Protein AF-A0A6N1AS92-F1 (afdb_monomer_lite)

Organism: NCBI:txid286727

Sequence (199 aa):
MKLRRKTKPDLKWKPDEVRVLQEMDPASACSMEIAAVLPGPNRTSITDHSQELGLAAAEAGEPDIRITSRSPPTGWSIGEFLVLLESYPSPNLMMEDIARHLPGKSLSQIRRAAHGANLRRPRSAQATAVSGRDAKNVWTDDEDALVLSMWRSASLKEIQCLLPHRTEGAIANRGRKLLRQGAPQDATASYGNLAFAAQ

Secondary structure (DSSP, 8-state):
------PPTT----HHHHHHHHHT-TTTS-HHHHHHHSSS--HHHHHHHHHHTT-S----S---------SPPTT--HHHHHHHHHHTT-SSS-HHHHHHTSTT--HHHHHHHHHHTTPPPPHHHHHGGGHHHHTTTPPPHHHHHHHHHHTTTS-HHHHHHH-TTS-HHHHHHHHHHHHHHSS-GGG------------

Radius of gyration: 30.46 Å; chains: 1; bounding box: 95×28×79 Å

Foldseek 3Di:
DPPDPPDDPDPPDDPVLVVLLVVQQPVPDDLVVSPVVDPDDDSVRSVVVCVVVVSPPPPPPDPPQPQVDPDFPPPDDPQLLVLLSVQQQDLPAALVNSCVVRPPDDSVNSVVRCVVRVNDHDVNNVCVVCPVPVVLLDDDPVLLVLLQVCVVPDDLVVSCVVVVSDDSVSSVVSSVVSVVVPPPPVPPPPPPPPPPDDD

pLDDT: mean 80.14, std 17.85, range [38.56, 98.25]

Structure (mmCIF, N/CA/C/O backbone):
data_AF-A0A6N1AS92-F1
#
_entry.id   AF-A0A6N1AS92-F1
#
loop_
_atom_site.group_PDB
_atom_site.id
_atom_site.type_symbol
_atom_site.label_atom_id
_atom_site.label_alt_id
_atom_site.label_comp_id
_atom_site.label_asym_id
_atom_site.label_entity_id
_atom_site.label_seq_id
_atom_site.pdbx_PDB_ins_code
_atom_site.Cartn_x
_atom_site.Cartn_y
_atom_site.Cartn_z
_atom_site.occupancy
_atom_site.B_iso_or_equiv
_atom_site.auth_seq_id
_atom_site.auth_comp_id
_atom_site.auth_asym_id
_atom_site.auth_atom_id
_atom_site.pdbx_PDB_model_num
ATOM 1 N N . MET A 1 1 ? 16.626 0.345 20.275 1.00 40.50 1 MET A N 1
ATOM 2 C CA . MET A 1 1 ? 16.648 0.823 21.676 1.00 40.50 1 MET A CA 1
ATOM 3 C C . MET A 1 1 ? 15.224 1.142 22.119 1.00 40.50 1 MET A C 1
ATOM 5 O O . MET A 1 1 ? 14.640 2.075 21.588 1.00 40.50 1 MET A O 1
ATOM 9 N N . LYS A 1 2 ? 14.632 0.352 23.027 1.00 46.22 2 LYS A N 1
ATOM 10 C CA . LYS A 1 2 ? 13.340 0.689 23.652 1.00 46.22 2 LYS A CA 1
ATOM 11 C C . LYS A 1 2 ? 13.610 1.756 24.717 1.00 46.22 2 LYS A C 1
ATOM 13 O O . LYS A 1 2 ? 14.321 1.479 25.679 1.00 46.22 2 LYS A O 1
ATOM 18 N N . LEU A 1 3 ? 13.095 2.969 24.528 1.00 38.56 3 LEU A N 1
ATOM 19 C CA . LEU A 1 3 ? 13.149 4.021 25.543 1.00 38.56 3 LEU A CA 1
ATOM 20 C C . LEU A 1 3 ? 12.308 3.565 26.743 1.00 38.56 3 LEU A C 1
ATOM 22 O O . LEU A 1 3 ? 11.078 3.596 26.688 1.00 38.56 3 LEU A O 1
ATOM 26 N N . ARG A 1 4 ? 12.966 3.097 27.811 1.00 43.53 4 ARG A N 1
ATOM 27 C CA . ARG A 1 4 ? 12.314 2.866 29.104 1.00 43.53 4 ARG A CA 1
ATOM 28 C C . ARG A 1 4 ? 11.761 4.207 29.581 1.00 43.53 4 ARG A C 1
ATOM 30 O O . ARG A 1 4 ? 12.522 5.148 29.808 1.00 43.53 4 ARG A O 1
ATOM 37 N N . ARG A 1 5 ? 10.435 4.312 29.680 1.00 52.66 5 ARG A N 1
ATOM 38 C CA . ARG A 1 5 ? 9.777 5.470 30.292 1.00 52.66 5 ARG A CA 1
ATOM 39 C C . ARG A 1 5 ? 10.276 5.560 31.734 1.00 52.66 5 ARG A C 1
ATOM 41 O O . ARG A 1 5 ? 10.247 4.562 32.445 1.00 52.66 5 ARG A O 1
ATOM 48 N N . LYS A 1 6 ? 10.776 6.729 32.140 1.00 45.47 6 LYS A N 1
ATOM 49 C CA . LYS A 1 6 ? 11.122 7.003 33.538 1.00 45.47 6 LYS A CA 1
ATOM 50 C C . LYS A 1 6 ? 9.812 7.025 34.329 1.00 45.47 6 LYS A C 1
ATOM 52 O O . LYS A 1 6 ? 9.095 8.023 34.291 1.00 45.47 6 LYS A O 1
ATOM 57 N N . THR A 1 7 ? 9.453 5.907 34.951 1.00 52.19 7 THR A N 1
ATOM 58 C CA . THR A 1 7 ? 8.376 5.852 35.941 1.00 52.19 7 THR A CA 1
ATOM 59 C C . THR A 1 7 ? 8.762 6.761 37.108 1.00 52.19 7 THR A C 1
ATOM 61 O O . THR A 1 7 ? 9.939 6.863 37.463 1.00 52.19 7 THR A O 1
ATOM 64 N N . LYS A 1 8 ? 7.794 7.517 37.645 1.00 56.94 8 LYS A N 1
ATOM 65 C CA . LYS A 1 8 ? 8.031 8.330 38.845 1.00 56.94 8 LYS A CA 1
ATOM 66 C C . LYS A 1 8 ? 8.468 7.375 39.966 1.00 56.94 8 LYS A C 1
ATOM 68 O O . LYS A 1 8 ? 7.746 6.406 40.193 1.00 56.94 8 LYS A O 1
ATOM 73 N N . PRO A 1 9 ? 9.614 7.612 40.621 1.00 54.16 9 PRO A N 1
ATOM 74 C CA . PRO A 1 9 ? 10.053 6.762 41.712 1.00 54.16 9 PRO A CA 1
ATOM 75 C C . PRO A 1 9 ? 9.075 6.907 42.886 1.00 54.16 9 PRO A C 1
ATOM 77 O O . PRO A 1 9 ? 8.741 8.017 43.297 1.00 54.16 9 PRO A O 1
ATOM 80 N N . ASP A 1 10 ? 8.619 5.753 43.362 1.00 58.53 10 ASP A N 1
ATOM 81 C CA . ASP A 1 10 ? 8.067 5.497 44.691 1.00 58.53 10 ASP A CA 1
ATOM 82 C C . ASP A 1 10 ? 6.663 6.021 45.022 1.00 58.53 10 ASP A C 1
ATOM 84 O O . ASP A 1 10 ? 6.421 6.532 46.116 1.00 58.53 10 ASP A O 1
ATOM 88 N N . LEU A 1 11 ? 5.675 5.766 44.155 1.00 70.81 11 LEU A N 1
ATOM 89 C CA . LEU A 1 11 ? 4.327 5.543 44.692 1.00 70.81 11 LEU A CA 1
ATOM 90 C C . LEU A 1 11 ? 4.291 4.120 45.270 1.00 70.81 11 LEU A C 1
ATOM 92 O O . LEU A 1 11 ? 4.061 3.144 44.559 1.00 70.81 11 LEU A O 1
ATOM 96 N N . LYS A 1 12 ? 4.631 3.995 46.556 1.00 84.31 12 LYS A N 1
ATOM 97 C CA . LYS A 1 12 ? 4.629 2.714 47.266 1.00 84.31 12 LYS A CA 1
ATOM 98 C C . LYS A 1 12 ? 3.178 2.282 47.493 1.00 84.31 12 LYS A C 1
ATOM 100 O O . LYS A 1 12 ? 2.507 2.851 48.351 1.00 84.31 12 LYS A O 1
ATOM 105 N N . TRP A 1 13 ? 2.720 1.304 46.716 1.00 86.56 13 TRP A N 1
ATOM 106 C CA . TRP A 1 13 ? 1.395 0.698 46.848 1.00 86.56 13 TRP A CA 1
ATOM 107 C C . TRP A 1 13 ? 1.156 0.216 48.277 1.00 86.56 13 TRP A C 1
ATOM 109 O O . TRP A 1 13 ? 1.983 -0.500 48.855 1.00 86.56 13 TRP A O 1
ATOM 119 N N . LYS A 1 14 ? 0.037 0.635 48.868 1.00 91.50 14 LYS A N 1
ATOM 120 C CA . LYS A 1 14 ? -0.365 0.185 50.201 1.00 91.50 14 LYS A CA 1
ATOM 121 C C . LYS A 1 14 ? -0.967 -1.222 50.113 1.00 91.50 14 LYS A C 1
ATOM 123 O O . LYS A 1 14 ? -1.610 -1.539 49.113 1.00 91.50 14 LYS A O 1
ATOM 128 N N . PRO A 1 15 ? -0.838 -2.050 51.167 1.00 90.62 15 PRO A N 1
ATOM 129 C CA . PRO A 1 15 ? -1.439 -3.385 51.195 1.00 90.62 15 PRO A CA 1
ATOM 130 C C . PRO A 1 15 ? -2.942 -3.394 50.873 1.00 90.62 15 PRO A C 1
ATOM 132 O O . PRO A 1 15 ? -3.406 -4.280 50.162 1.00 90.62 15 PRO A O 1
ATOM 135 N N . ASP A 1 16 ? -3.684 -2.379 51.325 1.00 90.75 16 ASP A N 1
ATOM 136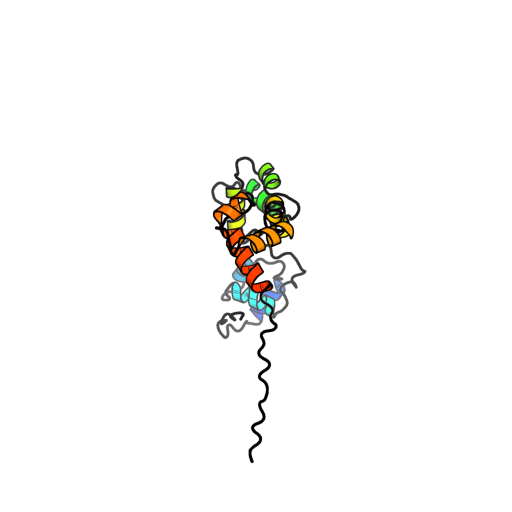 C CA . ASP A 1 16 ? -5.123 -2.259 51.057 1.00 90.75 16 ASP A CA 1
ATOM 137 C C . ASP A 1 16 ? -5.423 -2.009 49.571 1.00 90.75 16 ASP A C 1
ATOM 139 O O . ASP A 1 16 ? -6.371 -2.565 49.025 1.00 90.75 16 ASP A O 1
ATOM 143 N N . GLU A 1 17 ? -4.584 -1.229 48.887 1.00 90.62 17 GLU A N 1
ATOM 144 C CA . GLU A 1 17 ? -4.745 -0.927 47.460 1.00 90.62 17 GLU A CA 1
ATOM 145 C C . GLU A 1 17 ? -4.461 -2.167 46.598 1.00 90.62 17 GLU A C 1
ATOM 147 O O . GLU A 1 17 ? -5.172 -2.428 45.628 1.00 90.62 17 GLU A O 1
ATOM 152 N N . VAL A 1 18 ? -3.461 -2.968 46.991 1.00 90.19 18 VAL A N 1
ATOM 153 C CA . VAL A 1 18 ? -3.154 -4.264 46.360 1.00 90.19 18 VAL A CA 1
ATOM 154 C C . VAL A 1 18 ? -4.307 -5.248 46.551 1.00 90.19 18 VAL A C 1
ATOM 156 O O . VAL A 1 18 ? -4.662 -5.962 45.615 1.00 90.19 18 VAL A O 1
ATOM 159 N N . ARG A 1 19 ? -4.931 -5.260 47.736 1.00 90.69 19 ARG A N 1
ATOM 160 C CA . ARG A 1 19 ? -6.077 -6.128 48.027 1.00 90.69 19 ARG A CA 1
ATOM 161 C C . ARG A 1 19 ? -7.281 -5.793 47.148 1.00 90.69 19 ARG A C 1
ATOM 163 O O . ARG A 1 19 ? -7.857 -6.702 46.563 1.00 90.69 19 ARG A O 1
ATOM 170 N N . VAL A 1 20 ? -7.604 -4.507 46.994 1.00 88.25 20 VAL A N 1
ATOM 171 C CA . VAL A 1 20 ? -8.669 -4.042 46.084 1.00 88.25 20 VAL A CA 1
ATOM 172 C C . VAL A 1 20 ? -8.370 -4.448 44.637 1.00 88.25 20 VAL A C 1
ATOM 174 O O . VAL A 1 20 ? -9.253 -4.935 43.940 1.00 88.25 20 VAL A O 1
ATOM 177 N N . LEU A 1 21 ? -7.119 -4.307 44.188 1.00 87.94 21 LEU A N 1
ATOM 178 C CA . LEU A 1 21 ? -6.683 -4.734 42.852 1.00 87.94 21 LEU A CA 1
ATOM 179 C C . LEU A 1 21 ? -6.843 -6.241 42.610 1.00 87.94 21 LEU A C 1
ATOM 181 O O . LEU A 1 21 ? -7.196 -6.640 41.504 1.00 87.94 21 LEU A O 1
ATOM 185 N N . GLN A 1 22 ? -6.572 -7.066 43.622 1.00 88.19 22 GLN A N 1
ATOM 186 C CA . GLN A 1 22 ? -6.739 -8.520 43.555 1.00 88.19 22 GLN A CA 1
ATOM 187 C C . GLN A 1 22 ? -8.212 -8.939 43.602 1.00 88.19 22 GLN A C 1
ATOM 189 O O . GLN A 1 22 ? -8.601 -9.872 42.909 1.00 88.19 22 GLN A O 1
ATOM 194 N N . GLU A 1 23 ? -9.028 -8.256 44.408 1.00 89.12 23 GLU A N 1
ATOM 195 C CA . GLU A 1 23 ? -10.452 -8.562 44.573 1.00 89.12 23 GLU A CA 1
ATOM 196 C C . GLU A 1 23 ? -11.282 -8.150 43.354 1.00 89.12 23 GLU A C 1
ATOM 198 O O . GLU A 1 23 ? -12.217 -8.852 42.979 1.00 89.12 23 GLU A O 1
ATOM 203 N N . MET A 1 24 ? -10.924 -7.040 42.703 1.00 82.56 24 MET A N 1
ATOM 204 C CA . MET A 1 24 ? -11.667 -6.527 41.550 1.00 82.56 24 MET A CA 1
ATOM 205 C C . MET A 1 24 ? -11.380 -7.258 40.231 1.00 82.56 24 MET A C 1
ATOM 207 O O . MET A 1 24 ? -12.020 -6.913 39.248 1.00 82.56 24 MET A O 1
ATOM 211 N N . ASP A 1 25 ? -10.461 -8.231 40.199 1.00 69.38 25 ASP A N 1
ATOM 212 C CA . ASP A 1 25 ? -9.978 -8.943 39.003 1.00 69.38 25 ASP A CA 1
ATOM 213 C C . ASP A 1 25 ? -9.803 -8.031 37.761 1.00 69.38 25 ASP A C 1
ATOM 215 O O . ASP A 1 25 ? -10.753 -7.775 37.009 1.00 69.38 25 ASP A O 1
ATOM 219 N N . PRO A 1 26 ? -8.582 -7.544 37.473 1.00 63.91 26 PRO A N 1
ATOM 220 C CA . PRO A 1 26 ? -8.356 -6.603 36.378 1.00 63.91 26 PRO A CA 1
ATOM 221 C C . PRO A 1 26 ? -8.664 -7.187 34.991 1.00 63.91 26 PRO A C 1
ATOM 223 O O . PRO A 1 26 ? -8.746 -6.420 34.031 1.00 63.91 26 PRO A O 1
ATOM 226 N N . ALA A 1 27 ? -8.853 -8.507 34.862 1.00 62.59 27 ALA A N 1
ATOM 227 C CA . ALA A 1 27 ? -9.334 -9.120 33.628 1.00 62.59 27 ALA A CA 1
ATOM 228 C C . ALA A 1 27 ? -10.816 -8.804 33.346 1.00 62.59 27 ALA A C 1
ATOM 230 O O . ALA A 1 27 ? -11.214 -8.739 32.182 1.00 62.59 27 ALA A O 1
ATOM 231 N N . SER A 1 28 ? -11.624 -8.576 34.388 1.00 61.59 28 SER A N 1
ATOM 232 C CA . SER A 1 28 ? -13.063 -8.309 34.275 1.00 61.59 28 SER A CA 1
ATOM 233 C C . SER A 1 28 ? -13.438 -6.853 34.564 1.00 61.59 28 SER A C 1
ATOM 235 O O . SER A 1 28 ? -14.404 -6.356 33.982 1.00 61.59 28 SER A O 1
ATOM 237 N N . ALA A 1 29 ? -12.724 -6.162 35.456 1.00 68.38 29 ALA A N 1
ATOM 238 C CA . ALA A 1 29 ? -13.073 -4.797 35.842 1.00 68.38 29 ALA A CA 1
ATOM 239 C C . ALA A 1 29 ? -12.499 -3.746 34.885 1.00 68.38 29 ALA A C 1
ATOM 241 O O . ALA A 1 29 ? -11.335 -3.777 34.476 1.00 68.38 29 ALA A O 1
ATOM 242 N N . CYS A 1 30 ? -13.309 -2.735 34.561 1.00 72.00 30 CYS A N 1
ATOM 243 C CA . CYS A 1 30 ? -12.821 -1.609 33.779 1.00 72.00 30 CYS A CA 1
ATOM 244 C C . CYS A 1 30 ? -11.828 -0.797 34.624 1.00 72.00 30 CYS A C 1
ATOM 246 O O . CYS A 1 30 ? -12.120 -0.436 35.761 1.00 72.00 30 CYS A O 1
ATOM 248 N N . SER A 1 31 ? -10.695 -0.379 34.049 1.00 72.31 31 SER A N 1
ATOM 249 C CA . SER A 1 31 ? -9.725 0.507 34.727 1.00 72.31 31 SER A CA 1
ATOM 250 C C . SER A 1 31 ? -10.325 1.827 35.249 1.00 72.31 31 SER A C 1
ATOM 252 O O . SER A 1 31 ? -9.676 2.538 36.011 1.00 72.31 31 SER A O 1
ATOM 254 N N . MET A 1 32 ? -11.538 2.191 34.809 1.00 75.75 32 MET A N 1
ATOM 255 C CA . MET A 1 32 ? -12.344 3.284 35.372 1.00 75.75 32 MET A CA 1
ATOM 256 C C . MET A 1 32 ? -12.837 2.972 36.791 1.00 75.75 32 MET A C 1
ATOM 258 O O . MET A 1 32 ? -12.771 3.834 37.658 1.00 75.75 32 MET A O 1
ATOM 262 N N . GLU A 1 33 ? -13.345 1.760 37.011 1.00 81.75 33 GLU A N 1
ATOM 263 C CA . GLU A 1 33 ? -13.993 1.340 38.257 1.00 81.75 33 GLU A CA 1
ATOM 264 C C . GLU A 1 33 ? -12.949 1.181 39.358 1.00 81.75 33 GLU A C 1
ATOM 266 O O . GLU A 1 33 ? -13.107 1.731 40.442 1.00 81.75 33 GLU A O 1
ATOM 271 N N . ILE A 1 34 ? -11.811 0.561 39.033 1.00 83.25 34 ILE A N 1
ATOM 272 C CA . ILE A 1 34 ? -10.676 0.443 39.957 1.00 83.25 34 ILE A CA 1
ATOM 273 C C . ILE A 1 34 ? -10.143 1.837 40.341 1.00 83.25 34 ILE A C 1
ATOM 275 O O . ILE A 1 34 ? -9.842 2.096 41.504 1.00 83.25 34 ILE A O 1
ATOM 279 N N . ALA A 1 35 ? -10.082 2.773 39.386 1.00 84.38 35 ALA A N 1
ATOM 280 C CA . ALA A 1 35 ? -9.647 4.148 39.652 1.00 84.38 35 ALA A CA 1
ATOM 281 C C . ALA A 1 35 ? -10.656 4.960 40.484 1.00 84.38 35 ALA A C 1
ATOM 283 O O . ALA A 1 35 ? -10.268 5.943 41.109 1.00 84.38 35 ALA A O 1
ATOM 284 N N . ALA A 1 36 ? -11.936 4.577 40.492 1.00 86.44 36 ALA A N 1
ATOM 285 C CA . ALA A 1 36 ? -12.946 5.202 41.341 1.00 86.44 36 ALA A CA 1
ATOM 286 C C . ALA A 1 36 ? -12.835 4.738 42.803 1.00 86.44 36 ALA A C 1
ATOM 288 O O . ALA A 1 36 ? -13.144 5.508 43.710 1.00 86.44 36 ALA A O 1
ATOM 289 N N . VAL A 1 37 ? -12.378 3.501 43.028 1.00 88.38 37 VAL A N 1
ATOM 290 C CA . VAL A 1 37 ? -12.216 2.911 44.368 1.00 88.38 37 VAL A CA 1
ATOM 291 C C . VAL A 1 37 ? -10.860 3.264 44.992 1.00 88.38 37 VAL A C 1
ATOM 293 O O . VAL A 1 37 ? -10.762 3.381 46.211 1.00 88.38 37 VAL A O 1
ATOM 296 N N . LEU A 1 38 ? -9.819 3.479 44.180 1.00 87.19 38 LEU A N 1
ATOM 297 C CA . LEU A 1 38 ? -8.471 3.804 44.652 1.00 87.19 38 LEU A CA 1
ATOM 298 C C . LEU A 1 38 ? -8.168 5.312 44.555 1.00 87.19 38 LEU A C 1
ATOM 300 O O . LEU A 1 38 ? -7.885 5.815 43.464 1.00 87.19 38 LEU A O 1
ATOM 304 N N . PRO A 1 39 ? -8.163 6.063 45.674 1.00 76.31 39 PRO A N 1
ATOM 305 C CA . PRO A 1 39 ? -7.797 7.473 45.661 1.00 76.31 39 PRO A CA 1
ATOM 306 C C . PRO A 1 39 ? -6.275 7.640 45.542 1.00 76.31 39 PRO A C 1
ATOM 308 O O . PRO A 1 39 ? -5.537 7.385 46.488 1.00 76.31 39 PRO A O 1
ATOM 311 N N . GLY A 1 40 ? -5.790 8.126 44.395 1.00 74.88 40 GLY A N 1
ATOM 312 C CA . GLY A 1 40 ? -4.391 8.553 44.238 1.00 74.88 40 GLY A CA 1
ATOM 313 C C . GLY A 1 40 ? -3.593 7.942 43.080 1.00 74.88 40 GLY A C 1
ATOM 314 O O . GLY A 1 40 ? -2.856 8.698 42.436 1.00 74.88 40 GLY A O 1
ATOM 315 N N . PRO A 1 41 ? -3.695 6.638 42.755 1.00 74.25 41 PRO A N 1
ATOM 316 C CA . PRO A 1 41 ? -2.951 6.086 41.632 1.00 74.25 41 PRO A CA 1
ATOM 317 C C . PRO A 1 41 ? -3.542 6.556 40.297 1.00 74.25 41 PRO A C 1
ATOM 319 O O . PRO A 1 41 ? -4.750 6.543 40.062 1.00 74.25 41 PRO A O 1
ATOM 322 N N . ASN A 1 42 ? -2.670 6.980 39.380 1.00 79.56 42 ASN A N 1
ATOM 323 C CA . ASN A 1 42 ? -3.090 7.273 38.015 1.00 79.56 42 ASN A CA 1
ATOM 324 C C . ASN A 1 42 ? -3.418 5.957 37.283 1.00 79.56 42 ASN A C 1
ATOM 326 O O . ASN A 1 42 ? -2.882 4.895 37.600 1.00 79.56 42 ASN A O 1
ATOM 330 N N . ARG A 1 43 ? -4.283 6.013 36.269 1.00 77.38 43 ARG A N 1
ATOM 331 C CA . ARG A 1 43 ? -4.762 4.813 35.549 1.00 77.38 43 ARG A CA 1
ATOM 332 C C . ARG A 1 43 ? -3.621 3.965 34.974 1.00 77.38 43 ARG A C 1
ATOM 334 O O . ARG A 1 43 ? -3.697 2.740 34.953 1.00 77.38 43 ARG A O 1
ATOM 341 N N . THR A 1 44 ? -2.548 4.626 34.549 1.00 79.81 44 THR A N 1
ATOM 342 C CA . THR A 1 44 ? -1.331 3.979 34.054 1.00 79.81 44 THR A CA 1
ATOM 343 C C . THR A 1 44 ? -0.658 3.148 35.146 1.00 79.81 44 THR A C 1
ATOM 345 O O . THR A 1 44 ? -0.339 1.996 34.904 1.00 79.81 44 THR A O 1
ATOM 348 N N . SER A 1 45 ? -0.538 3.674 36.367 1.00 83.56 45 SER A N 1
ATOM 349 C CA . SER A 1 45 ? 0.067 2.972 37.501 1.00 83.56 45 SER A CA 1
ATOM 350 C C . SER A 1 45 ? -0.744 1.756 37.939 1.00 83.56 45 SER A C 1
ATOM 352 O O . SER A 1 45 ? -0.145 0.736 38.251 1.00 83.56 45 SER A O 1
ATOM 354 N N . ILE A 1 46 ? -2.082 1.822 37.890 1.00 85.00 46 ILE A N 1
ATOM 355 C CA . ILE A 1 46 ? -2.964 0.669 38.150 1.00 85.00 46 ILE A CA 1
ATOM 356 C C . ILE A 1 46 ? -2.677 -0.453 37.139 1.00 85.00 46 ILE A C 1
ATOM 358 O O . ILE A 1 46 ? -2.562 -1.615 37.514 1.00 85.00 46 ILE A O 1
ATOM 362 N N . THR A 1 47 ? -2.520 -0.095 35.861 1.00 82.06 47 THR A N 1
ATOM 363 C CA . THR A 1 47 ? -2.256 -1.060 34.779 1.00 82.06 47 THR A CA 1
ATOM 364 C C . THR A 1 47 ? -0.857 -1.664 34.901 1.00 82.06 47 THR A C 1
ATOM 366 O O . THR A 1 47 ? -0.705 -2.880 34.833 1.00 82.06 47 THR A O 1
ATOM 369 N N . ASP A 1 48 ? 0.156 -0.822 35.124 1.00 83.00 48 ASP A N 1
ATOM 370 C CA . ASP A 1 48 ? 1.546 -1.254 35.281 1.00 83.00 48 ASP A CA 1
ATOM 371 C C . ASP A 1 48 ? 1.686 -2.182 36.503 1.00 83.00 48 ASP A C 1
ATOM 373 O O . ASP A 1 48 ? 2.293 -3.246 36.408 1.00 83.00 48 ASP A O 1
ATOM 377 N N . HIS A 1 49 ? 1.053 -1.840 37.631 1.00 86.06 49 HIS A N 1
ATOM 378 C CA . HIS A 1 49 ? 1.124 -2.657 38.841 1.00 86.06 49 HIS A CA 1
ATOM 379 C C . HIS A 1 49 ? 0.310 -3.957 38.737 1.00 86.06 49 HIS A C 1
ATOM 381 O O . HIS A 1 49 ? 0.733 -4.999 39.229 1.00 86.06 49 HIS A O 1
ATOM 387 N N . SER A 1 50 ? -0.824 -3.939 38.030 1.00 84.06 50 SER A N 1
ATOM 388 C CA . SER A 1 50 ? -1.574 -5.156 37.691 1.00 84.06 50 SER A CA 1
ATOM 389 C C . SER A 1 50 ? -0.737 -6.131 36.847 1.00 84.06 50 SER A C 1
ATOM 391 O O . SER A 1 50 ? -0.783 -7.342 37.080 1.00 84.06 50 SER A O 1
ATOM 393 N N . GLN A 1 51 ? 0.077 -5.613 35.917 1.00 81.75 51 GLN A N 1
ATOM 394 C CA . GLN A 1 51 ? 1.045 -6.414 35.161 1.00 81.75 51 GLN A CA 1
ATOM 395 C C . GLN A 1 51 ? 2.169 -6.957 36.053 1.00 81.75 51 GLN A C 1
ATOM 397 O O . GLN A 1 51 ? 2.521 -8.128 35.927 1.00 81.75 51 GLN A O 1
ATOM 402 N N . GLU A 1 52 ? 2.708 -6.149 36.970 1.00 85.25 52 GLU A N 1
ATOM 403 C CA . GLU A 1 52 ? 3.737 -6.586 37.929 1.00 85.25 52 GLU A CA 1
ATOM 404 C C . GLU A 1 52 ? 3.249 -7.709 38.856 1.00 85.25 52 GLU A C 1
ATOM 406 O O . GLU A 1 52 ? 4.016 -8.618 39.171 1.00 85.25 52 GLU A O 1
ATOM 411 N N . LEU A 1 53 ? 1.975 -7.679 39.258 1.00 85.56 53 LEU A N 1
ATOM 412 C CA . LEU A 1 53 ? 1.348 -8.717 40.083 1.00 85.56 53 LEU A CA 1
ATOM 413 C C . LEU A 1 53 ? 0.958 -9.979 39.293 1.00 85.56 53 LEU A C 1
ATOM 415 O O . LEU A 1 53 ? 0.458 -10.932 39.888 1.00 85.56 53 LEU A O 1
ATOM 419 N N . GLY A 1 54 ? 1.154 -9.997 37.969 1.00 84.94 54 GLY A N 1
ATOM 420 C CA . GLY A 1 54 ? 0.749 -11.113 37.109 1.00 84.94 54 GLY A CA 1
ATOM 421 C C . GLY A 1 54 ? -0.768 -11.297 37.003 1.00 84.94 54 GLY A C 1
ATOM 422 O O . GLY A 1 54 ? -1.222 -12.361 36.594 1.00 84.94 54 GLY A O 1
ATOM 423 N N . LEU A 1 55 ? -1.548 -10.277 37.379 1.00 77.62 55 LEU A N 1
ATOM 424 C CA . LEU A 1 55 ? -3.012 -10.285 37.291 1.00 77.62 55 LEU A CA 1
ATOM 425 C C . LEU A 1 55 ? -3.503 -9.893 35.894 1.00 77.62 55 LEU A C 1
ATOM 427 O O . LEU A 1 55 ? -4.634 -10.192 35.524 1.00 77.62 55 LEU A O 1
ATOM 431 N N . ALA A 1 56 ? -2.665 -9.217 35.105 1.00 64.94 56 ALA A N 1
ATOM 432 C CA . ALA A 1 56 ? -2.954 -9.002 33.698 1.00 64.94 56 ALA A CA 1
ATOM 433 C C . ALA A 1 56 ? -2.973 -10.365 33.001 1.00 64.94 56 ALA A C 1
ATOM 435 O O . ALA A 1 56 ? -1.933 -11.025 32.922 1.00 64.94 56 ALA A O 1
ATOM 436 N N . ALA A 1 57 ? -4.159 -10.776 32.539 1.00 57.94 57 ALA A N 1
ATOM 437 C CA . ALA A 1 57 ? -4.372 -12.006 31.791 1.00 57.94 57 ALA A CA 1
ATOM 438 C C . ALA A 1 57 ? -3.223 -12.187 30.799 1.00 57.94 57 ALA A C 1
ATOM 440 O O . ALA A 1 57 ? -3.002 -11.321 29.949 1.00 57.94 57 ALA A O 1
ATOM 441 N N . ALA A 1 58 ? -2.457 -13.270 30.965 1.00 52.53 58 ALA A N 1
ATOM 442 C CA . ALA A 1 58 ? -1.417 -13.648 30.027 1.00 52.53 58 ALA A CA 1
ATOM 443 C C . ALA A 1 58 ? -2.053 -13.599 28.640 1.00 52.53 58 ALA A C 1
ATOM 445 O O . ALA A 1 58 ? -2.971 -14.374 28.375 1.00 52.53 58 ALA A O 1
ATOM 446 N N . GLU A 1 59 ? -1.646 -12.614 27.833 1.00 49.69 59 GLU A N 1
ATOM 447 C CA . GLU A 1 59 ? -2.245 -12.325 26.537 1.00 49.69 59 GLU A CA 1
ATOM 448 C C . GLU A 1 59 ? -2.159 -13.598 25.698 1.00 49.69 59 GLU A C 1
ATOM 450 O O . GLU A 1 59 ? -1.121 -13.927 25.120 1.00 49.69 59 GLU A O 1
ATOM 455 N N . ALA A 1 60 ? -3.247 -14.363 25.693 1.00 47.97 60 ALA A N 1
ATOM 456 C CA . ALA A 1 60 ? -3.388 -15.584 24.938 1.00 47.97 60 ALA A CA 1
ATOM 457 C C . ALA A 1 60 ? -3.575 -15.193 23.474 1.00 47.97 60 ALA A C 1
ATOM 459 O O . ALA A 1 60 ? -4.671 -15.276 22.945 1.00 47.97 60 ALA A O 1
ATOM 460 N N . GLY A 1 61 ? -2.508 -14.700 22.842 1.00 48.94 61 GLY A N 1
ATOM 461 C CA . GLY A 1 61 ? -2.354 -14.606 21.394 1.00 48.94 61 GLY A CA 1
ATOM 462 C C . GLY A 1 61 ? -3.499 -13.965 20.607 1.00 48.94 61 GLY A C 1
ATOM 463 O O . GLY A 1 61 ? -3.623 -14.276 19.423 1.00 48.94 61 GLY A O 1
ATOM 464 N N . GLU A 1 62 ? -4.327 -13.101 21.200 1.00 50.69 62 GLU A N 1
ATOM 465 C CA . GLU A 1 62 ? -5.315 -12.372 20.413 1.00 50.69 62 GLU A CA 1
ATOM 466 C C . GLU A 1 62 ? -4.606 -11.308 19.568 1.00 50.69 62 GLU A C 1
ATOM 468 O O . GLU A 1 62 ? -3.708 -10.610 20.054 1.00 50.69 62 GLU A O 1
ATOM 473 N N . PRO A 1 63 ? -4.953 -11.196 18.274 1.00 51.22 63 PRO A N 1
ATOM 474 C CA . PRO A 1 63 ? -4.337 -10.218 17.398 1.00 51.22 63 PRO A CA 1
ATOM 475 C C . PRO A 1 63 ? -4.571 -8.818 17.975 1.00 51.22 63 PRO A C 1
ATOM 477 O O . PRO A 1 63 ? -5.711 -8.428 18.204 1.00 51.22 63 PRO A O 1
ATOM 480 N N . ASP A 1 64 ? -3.475 -8.082 18.188 1.00 49.03 64 ASP A N 1
ATOM 481 C CA . ASP A 1 64 ? -3.362 -6.712 18.718 1.00 49.03 64 ASP A CA 1
ATOM 482 C C . ASP A 1 64 ? -4.119 -5.688 17.841 1.00 49.03 64 ASP A C 1
ATOM 484 O O . ASP A 1 64 ? -3.544 -4.811 17.194 1.00 49.03 64 ASP A O 1
ATOM 488 N N . ILE A 1 65 ? -5.445 -5.814 17.773 1.00 54.91 65 ILE A N 1
ATOM 489 C CA . ILE A 1 65 ? -6.358 -4.853 17.166 1.00 54.91 65 ILE A CA 1
ATOM 490 C C . ILE A 1 65 ? -6.824 -3.945 18.300 1.00 54.91 65 ILE A C 1
ATOM 492 O O . ILE A 1 65 ? -7.939 -4.038 18.810 1.00 54.91 65 ILE A O 1
ATOM 496 N N . ARG A 1 66 ? -5.944 -3.037 18.730 1.00 56.56 66 ARG A N 1
ATOM 497 C CA . ARG A 1 66 ? -6.325 -1.963 19.653 1.00 56.56 66 ARG A CA 1
ATOM 498 C C . ARG A 1 66 ? -7.259 -1.002 18.926 1.00 56.56 66 ARG A C 1
ATOM 500 O O . ARG A 1 66 ? -6.806 -0.072 18.261 1.00 56.56 66 ARG A O 1
ATOM 507 N N . ILE A 1 67 ? -8.567 -1.202 19.069 1.00 56.88 67 ILE A N 1
ATOM 508 C CA . ILE A 1 67 ? -9.575 -0.225 18.645 1.00 56.88 67 ILE A CA 1
ATOM 509 C C . ILE A 1 67 ? -9.469 0.975 19.594 1.00 56.88 67 ILE A C 1
ATOM 511 O O . ILE A 1 67 ? -10.087 1.024 20.654 1.00 56.88 67 ILE A O 1
ATOM 515 N N . THR A 1 68 ? -8.636 1.953 19.243 1.00 59.69 68 THR A N 1
ATOM 516 C CA . THR A 1 68 ? -8.414 3.145 20.080 1.00 59.69 68 THR A CA 1
ATOM 517 C C . THR A 1 68 ? -9.518 4.195 19.930 1.00 59.69 68 THR A C 1
ATOM 519 O O . THR A 1 68 ? -9.577 5.135 20.715 1.00 59.69 68 THR A O 1
ATOM 522 N N . SER A 1 69 ? -10.384 4.061 18.923 1.00 63.06 69 SER A N 1
ATOM 523 C CA . SER A 1 69 ? -11.452 5.012 18.601 1.00 63.06 69 SER A CA 1
ATOM 524 C C . SER A 1 69 ? -12.814 4.355 18.810 1.00 63.06 69 SER A C 1
ATOM 526 O O . SER A 1 69 ? -13.268 3.604 17.951 1.00 63.06 69 SER A O 1
ATOM 528 N N . ARG A 1 70 ? -13.473 4.627 19.946 1.00 69.31 70 ARG A N 1
ATOM 529 C CA . ARG A 1 70 ? -14.842 4.135 20.214 1.00 69.31 70 ARG A CA 1
ATOM 530 C C . ARG A 1 70 ? -15.930 4.930 19.485 1.00 69.31 70 ARG A C 1
ATOM 532 O O . ARG A 1 70 ? -17.052 4.448 19.394 1.00 69.31 70 ARG A O 1
ATOM 539 N N . SER A 1 71 ? -15.630 6.123 18.972 1.00 86.56 71 SER A N 1
ATOM 540 C CA . SER A 1 71 ? -16.592 6.928 18.217 1.00 86.56 71 SER A CA 1
ATOM 541 C C . SER A 1 71 ? -16.408 6.765 16.702 1.00 86.56 71 SER A C 1
ATOM 543 O O . SER A 1 71 ? -15.269 6.717 16.223 1.00 86.56 71 SER A O 1
ATOM 545 N N . PRO A 1 72 ? -17.512 6.694 15.933 1.00 92.12 72 PRO A N 1
ATOM 546 C CA . PRO A 1 72 ? -17.448 6.701 14.480 1.00 92.12 72 PRO A CA 1
ATOM 547 C C . PRO A 1 72 ? -16.941 8.064 13.968 1.00 92.12 72 PRO A C 1
ATOM 549 O O . PRO A 1 72 ? -17.213 9.097 14.589 1.00 92.12 72 PRO A O 1
ATOM 552 N N . PRO A 1 73 ? -16.220 8.107 12.832 1.00 92.75 73 PRO A N 1
ATOM 553 C CA . PRO A 1 73 ? -15.821 9.363 12.204 1.00 92.75 73 PRO A CA 1
ATOM 554 C C . PRO A 1 73 ? -17.031 10.213 11.788 1.00 92.75 73 PRO A C 1
ATOM 556 O O . PRO A 1 73 ? -18.112 9.694 11.515 1.00 92.75 73 PRO A O 1
ATOM 559 N N . THR A 1 74 ? -16.846 11.529 11.654 1.00 94.12 74 THR A N 1
ATOM 560 C CA . THR A 1 74 ? -17.908 12.431 11.181 1.00 94.12 74 THR A CA 1
ATOM 561 C C . THR A 1 74 ? -18.476 11.967 9.836 1.00 94.12 74 THR A C 1
ATOM 563 O O . THR A 1 74 ? -17.730 11.709 8.889 1.00 94.12 74 THR A O 1
ATOM 566 N N . GLY A 1 75 ? -19.805 11.868 9.749 1.00 94.88 75 GLY A N 1
ATOM 567 C CA . GLY A 1 75 ? -20.503 11.390 8.552 1.00 94.88 75 GLY A CA 1
ATOM 568 C C . GLY A 1 75 ? -20.550 9.865 8.404 1.00 94.88 75 GLY A C 1
ATOM 569 O O . GLY A 1 75 ? -20.903 9.384 7.326 1.00 94.88 75 GLY A O 1
ATOM 570 N N . TRP A 1 76 ? -20.193 9.108 9.446 1.00 97.00 76 TRP A N 1
ATOM 571 C CA . TRP A 1 76 ? -20.417 7.664 9.540 1.00 97.00 76 TRP A CA 1
ATOM 572 C C . TRP A 1 76 ? -21.525 7.368 10.540 1.00 97.00 76 TRP A C 1
ATOM 574 O O . TRP A 1 76 ? -21.498 7.845 11.674 1.00 97.00 76 TRP A O 1
ATOM 584 N N . SER A 1 77 ? -22.489 6.553 10.125 1.00 96.31 77 SER A N 1
ATOM 585 C CA . SER A 1 77 ? -23.418 5.943 11.069 1.00 96.31 77 SER A CA 1
ATOM 586 C C . SER A 1 77 ? -22.699 4.883 11.909 1.00 96.31 77 SER A C 1
ATOM 588 O O . SER A 1 77 ? -21.672 4.328 11.509 1.00 96.31 77 SER A O 1
ATOM 590 N N . ILE A 1 78 ? -23.261 4.576 13.080 1.00 94.25 78 ILE A N 1
ATOM 591 C CA . ILE A 1 78 ? -22.733 3.529 13.964 1.00 94.25 78 ILE A CA 1
ATOM 592 C C . ILE A 1 78 ? -22.700 2.179 13.230 1.00 94.25 78 ILE A C 1
ATOM 594 O O . ILE A 1 78 ? -21.690 1.487 13.286 1.00 94.25 78 ILE A O 1
ATOM 598 N N . GLY A 1 79 ? -23.759 1.842 12.484 1.00 95.12 79 GLY A N 1
ATOM 599 C CA . GLY A 1 79 ? -23.842 0.589 11.727 1.00 95.12 79 GLY A CA 1
ATOM 600 C C . GLY A 1 79 ? -22.761 0.463 10.651 1.00 95.12 79 GLY A C 1
ATOM 601 O O . GLY A 1 79 ? -22.058 -0.542 10.606 1.00 95.12 79 GLY A O 1
ATOM 602 N N . GLU A 1 80 ? -22.556 1.503 9.836 1.00 97.19 80 GLU A N 1
ATOM 603 C CA . GLU A 1 80 ? -21.482 1.521 8.828 1.00 97.19 80 GLU A CA 1
ATOM 604 C C . GLU A 1 80 ? -20.097 1.358 9.469 1.00 97.19 80 GLU A C 1
ATOM 606 O O . GLU A 1 80 ? -19.224 0.674 8.934 1.00 97.19 80 GLU A O 1
ATOM 611 N N . PHE A 1 81 ? -19.876 1.989 10.623 1.00 96.19 81 PHE A N 1
ATOM 612 C CA . PHE A 1 81 ? -18.593 1.895 11.307 1.00 96.19 81 PHE A CA 1
ATOM 613 C C . PHE A 1 81 ? -18.360 0.509 11.920 1.00 96.19 81 PHE A C 1
ATOM 615 O O . PHE A 1 81 ? -17.242 0.008 11.849 1.00 96.19 81 PHE A O 1
ATOM 622 N N . LEU A 1 82 ? -19.396 -0.149 12.448 1.00 94.88 82 LEU A N 1
ATOM 623 C CA . LEU A 1 82 ? -19.299 -1.533 12.926 1.00 94.88 82 LEU A CA 1
ATOM 624 C C . LEU A 1 82 ? -18.947 -2.500 11.790 1.00 94.88 82 LEU A C 1
ATOM 626 O O . LEU A 1 82 ? -18.011 -3.284 11.930 1.00 94.88 82 LEU A O 1
ATOM 630 N N . VAL A 1 83 ? -19.609 -2.370 10.636 1.00 96.19 83 VAL A N 1
ATOM 631 C CA . VAL A 1 83 ? -19.281 -3.155 9.434 1.00 96.19 83 VAL A CA 1
ATOM 632 C C . VAL A 1 83 ? -17.821 -2.945 9.027 1.00 96.19 83 VAL A C 1
ATOM 634 O O . VAL A 1 83 ? -17.132 -3.902 8.673 1.00 96.19 83 VAL A O 1
ATOM 637 N N . LEU A 1 84 ? -17.315 -1.709 9.107 1.00 96.06 84 LEU A N 1
ATOM 638 C CA . LEU A 1 84 ? -15.908 -1.411 8.842 1.00 96.06 84 LEU A CA 1
ATOM 639 C C . LEU A 1 84 ? -14.967 -2.101 9.844 1.00 96.06 84 LEU A C 1
ATOM 641 O O . LEU A 1 84 ? -13.968 -2.678 9.419 1.00 96.06 84 LEU A O 1
ATOM 645 N N . LEU A 1 85 ? -15.267 -2.034 11.145 1.00 94.50 85 LEU A N 1
ATOM 646 C CA . LEU A 1 85 ? -14.453 -2.645 12.204 1.00 94.50 85 LEU A CA 1
ATOM 647 C C . LEU A 1 85 ? -14.341 -4.164 12.027 1.00 94.50 85 LEU A C 1
ATOM 649 O O . LEU A 1 85 ? -13.253 -4.712 12.185 1.00 94.50 85 LEU A O 1
ATOM 653 N N . GLU A 1 86 ? -15.439 -4.817 11.653 1.00 94.50 86 GLU A N 1
ATOM 654 C CA . GLU A 1 86 ? -15.498 -6.264 11.436 1.00 94.50 86 GLU A CA 1
ATOM 655 C C . GLU A 1 86 ? -14.821 -6.682 10.121 1.00 94.50 86 GLU A C 1
ATOM 657 O O . GLU A 1 86 ? -14.007 -7.606 10.081 1.00 94.50 86 GLU A O 1
ATOM 662 N N . SER A 1 87 ? -15.113 -5.972 9.030 1.00 94.69 87 SER A N 1
ATOM 663 C CA . SER A 1 87 ? -14.739 -6.419 7.684 1.00 94.69 87 SER A CA 1
ATOM 664 C C . SER A 1 87 ? -13.313 -6.027 7.288 1.00 94.69 87 SER A C 1
ATOM 666 O O . SER A 1 87 ? -12.658 -6.737 6.526 1.00 94.69 87 SER A O 1
ATOM 668 N N . TYR A 1 88 ? -12.809 -4.884 7.767 1.00 93.56 88 TYR A N 1
ATOM 669 C CA . TYR A 1 88 ? -11.552 -4.305 7.278 1.00 93.56 88 TYR A CA 1
ATOM 670 C C . TYR A 1 88 ? -10.283 -5.092 7.655 1.00 93.56 88 TYR A C 1
ATOM 672 O O . TYR A 1 88 ? -9.390 -5.197 6.808 1.00 93.56 88 TYR A O 1
ATOM 680 N N . PRO A 1 89 ? -10.151 -5.656 8.873 1.00 92.75 89 PRO A N 1
ATOM 681 C CA . PRO A 1 89 ? -8.997 -6.482 9.237 1.00 92.75 89 PRO A CA 1
ATOM 682 C C . PRO A 1 89 ? -8.970 -7.844 8.528 1.00 92.75 89 PRO A C 1
ATOM 684 O O . PRO A 1 89 ? -7.926 -8.498 8.510 1.00 92.75 89 PRO A O 1
ATOM 687 N N . SER A 1 90 ? -10.093 -8.276 7.943 1.00 90.38 90 SER A N 1
ATOM 688 C CA . SER A 1 90 ? -10.213 -9.597 7.332 1.00 90.38 90 SER A CA 1
ATOM 689 C C . SER A 1 90 ? -9.259 -9.757 6.139 1.00 90.38 90 SER A C 1
ATOM 691 O O . SER A 1 90 ? -9.259 -8.923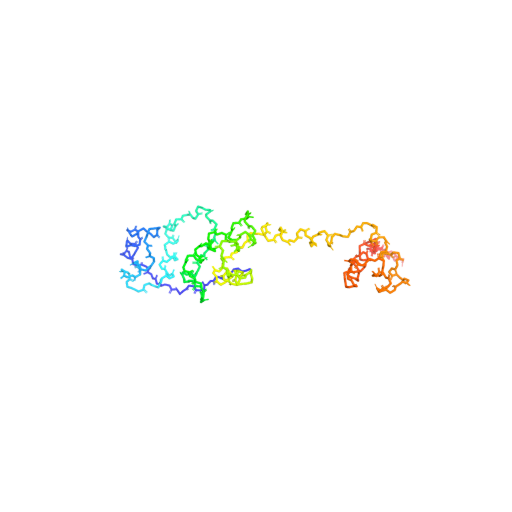 5.224 1.00 90.38 90 SER A O 1
ATOM 693 N N . PRO A 1 91 ? -8.446 -10.831 6.099 1.00 86.12 91 PRO A N 1
ATOM 694 C CA . PRO A 1 91 ? -7.532 -11.075 4.990 1.00 86.12 91 PRO A CA 1
ATOM 695 C C . PRO A 1 91 ? -8.251 -11.488 3.697 1.00 86.12 91 PRO A C 1
ATOM 697 O O . PRO A 1 91 ? -7.688 -11.346 2.613 1.00 86.12 91 PRO A O 1
ATOM 700 N N . ASN A 1 92 ? -9.481 -11.994 3.813 1.00 88.75 92 ASN A N 1
ATOM 701 C CA . ASN A 1 92 ? -10.197 -12.638 2.713 1.00 88.75 92 ASN A CA 1
ATOM 702 C C . ASN A 1 92 ? -11.128 -11.683 1.957 1.00 88.75 92 ASN A C 1
ATOM 704 O O . ASN A 1 92 ? -11.476 -11.952 0.813 1.00 88.75 92 ASN A O 1
ATOM 708 N N . LEU A 1 93 ? -11.527 -10.572 2.579 1.00 90.19 93 LEU A N 1
ATOM 709 C CA . LEU A 1 93 ? -12.422 -9.590 1.967 1.00 90.19 93 LEU A CA 1
ATOM 710 C C . LEU A 1 93 ? -11.613 -8.540 1.226 1.00 90.19 93 LEU A C 1
ATOM 712 O O . LEU A 1 93 ? -10.723 -7.945 1.831 1.00 90.19 93 LEU A O 1
ATOM 716 N N . MET A 1 94 ? -11.921 -8.279 -0.047 1.00 89.88 94 MET A N 1
ATOM 717 C CA . MET A 1 94 ? -11.307 -7.192 -0.816 1.00 89.88 94 MET A CA 1
ATOM 718 C C . MET A 1 94 ? -11.917 -5.829 -0.461 1.00 89.88 94 MET A C 1
ATOM 720 O O . MET A 1 94 ? -12.985 -5.739 0.144 1.00 89.88 94 MET A O 1
ATOM 724 N N . MET A 1 95 ? -11.238 -4.735 -0.836 1.00 91.75 95 MET A N 1
ATOM 725 C CA . MET A 1 95 ? -11.751 -3.376 -0.579 1.00 91.75 95 MET A CA 1
ATOM 726 C C . MET A 1 95 ? -13.098 -3.146 -1.264 1.00 91.75 95 MET A C 1
ATOM 728 O O . MET A 1 95 ? -13.957 -2.449 -0.732 1.00 91.75 95 MET A O 1
ATOM 732 N N . GLU A 1 96 ? -13.257 -3.722 -2.449 1.00 92.56 96 GLU A N 1
ATOM 733 C CA . GLU A 1 96 ? -14.455 -3.655 -3.266 1.00 92.56 96 GLU A CA 1
ATOM 734 C C . GLU A 1 96 ? -15.610 -4.393 -2.587 1.00 92.56 96 GLU A C 1
ATOM 736 O O . GLU A 1 96 ? -16.727 -3.888 -2.591 1.00 92.56 96 GLU A O 1
ATOM 741 N N . ASP A 1 97 ? -15.341 -5.533 -1.944 1.00 94.69 97 ASP A N 1
ATOM 742 C CA . ASP A 1 97 ? -16.348 -6.285 -1.191 1.00 94.69 97 ASP A CA 1
ATOM 743 C C . ASP A 1 97 ? -16.811 -5.490 0.035 1.00 94.69 97 ASP A C 1
ATOM 745 O O . ASP A 1 97 ? -18.009 -5.305 0.232 1.00 94.69 97 ASP A O 1
ATOM 749 N N . ILE A 1 98 ? -15.868 -4.915 0.791 1.00 95.38 98 ILE A N 1
ATOM 750 C CA . ILE A 1 98 ? -16.171 -4.032 1.929 1.00 95.38 98 ILE A CA 1
ATOM 751 C C . ILE A 1 98 ? -17.035 -2.844 1.476 1.00 95.38 98 ILE A C 1
ATOM 753 O O . ILE A 1 98 ? -17.988 -2.471 2.156 1.00 95.38 98 ILE A O 1
ATOM 757 N N . ALA A 1 99 ? -16.746 -2.263 0.308 1.00 96.25 99 ALA A N 1
ATOM 758 C CA . ALA A 1 99 ? -17.516 -1.145 -0.231 1.00 96.25 99 ALA A CA 1
ATOM 759 C C . ALA A 1 99 ? -18.957 -1.520 -0.605 1.00 96.25 99 ALA A C 1
ATOM 761 O O . ALA A 1 99 ? -19.847 -0.682 -0.471 1.00 96.25 99 ALA A O 1
ATOM 762 N N . ARG A 1 100 ? -19.222 -2.771 -1.016 1.00 96.88 100 ARG A N 1
ATOM 763 C CA . ARG A 1 100 ? -20.600 -3.238 -1.268 1.00 96.88 100 ARG A CA 1
ATOM 764 C C . ARG A 1 100 ? -21.446 -3.260 0.006 1.00 96.88 100 ARG A C 1
ATOM 766 O O . ARG A 1 100 ? -22.653 -3.066 -0.081 1.00 96.88 100 ARG A O 1
ATOM 773 N N . HIS A 1 101 ? -20.823 -3.435 1.172 1.00 96.88 101 HIS A N 1
ATOM 774 C CA . HIS A 1 101 ? -21.497 -3.375 2.472 1.00 96.88 101 HIS A CA 1
ATOM 775 C C . HIS A 1 101 ? -21.629 -1.949 3.037 1.00 96.88 101 HIS A C 1
ATOM 777 O O . HIS A 1 101 ? -22.284 -1.756 4.058 1.00 96.88 101 HIS A O 1
ATOM 783 N N . LEU A 1 102 ? -21.030 -0.944 2.385 1.00 97.12 102 LEU A N 1
ATOM 784 C CA . LEU A 1 102 ? -20.997 0.452 2.834 1.00 97.12 102 LEU A CA 1
ATOM 785 C C . LEU A 1 102 ? -21.507 1.393 1.727 1.00 97.12 102 LEU A C 1
ATOM 787 O O . LEU A 1 102 ? -20.717 2.136 1.128 1.00 97.12 102 LEU A O 1
ATOM 791 N N . PRO A 1 103 ? -22.820 1.373 1.420 1.00 95.38 103 PRO A N 1
ATOM 792 C CA . PRO A 1 103 ? -23.373 2.159 0.325 1.00 95.38 103 PRO A CA 1
ATOM 793 C C . PRO A 1 103 ? -23.113 3.658 0.531 1.00 95.38 103 PRO A C 1
ATOM 795 O O . PRO A 1 103 ? -23.283 4.205 1.616 1.00 95.38 103 PRO A O 1
ATOM 798 N N . GLY A 1 104 ? -22.670 4.337 -0.529 1.00 96.25 104 GLY A N 1
ATOM 799 C CA . GLY A 1 104 ? -22.367 5.771 -0.493 1.00 96.25 104 GLY A CA 1
ATOM 800 C C . GLY A 1 104 ? -20.999 6.143 0.094 1.00 96.25 104 GLY A C 1
ATOM 801 O O . GLY A 1 104 ? -20.651 7.325 0.087 1.00 96.25 104 GLY A O 1
ATOM 802 N N . LYS A 1 105 ? -20.184 5.181 0.556 1.00 97.75 105 LYS A N 1
ATOM 803 C CA . LYS A 1 105 ? -18.785 5.439 0.933 1.00 97.75 105 LYS A CA 1
ATOM 804 C C . LYS A 1 105 ? -17.846 5.073 -0.209 1.00 97.75 105 LYS A C 1
ATOM 806 O O . LYS A 1 105 ? -17.797 3.942 -0.679 1.00 97.75 105 LYS A O 1
ATOM 811 N N . SER A 1 106 ? -17.030 6.033 -0.626 1.00 96.75 106 SER A N 1
ATOM 812 C CA . SER A 1 106 ? -15.927 5.774 -1.553 1.00 96.75 106 SER A CA 1
ATOM 813 C C . SER A 1 106 ? -14.815 4.958 -0.881 1.00 96.75 106 SER A C 1
ATOM 815 O O . SER A 1 106 ? -14.579 5.075 0.325 1.00 96.75 106 SER A O 1
ATOM 817 N N . LEU A 1 107 ? -14.036 4.211 -1.672 1.00 95.69 107 LEU A N 1
ATOM 818 C CA . LEU A 1 107 ? -12.862 3.469 -1.181 1.00 95.69 107 LEU A CA 1
ATOM 819 C C . LEU A 1 107 ? -11.881 4.356 -0.397 1.00 95.69 107 LEU A C 1
ATOM 821 O O . LEU A 1 107 ? -11.280 3.920 0.585 1.00 95.69 107 LEU A O 1
ATOM 825 N N . SER A 1 108 ? -11.731 5.616 -0.810 1.00 95.19 108 SER A N 1
ATOM 826 C CA . SER A 1 108 ? -10.886 6.598 -0.128 1.00 95.19 108 SER A CA 1
ATOM 827 C C . SER A 1 108 ? -11.423 6.968 1.257 1.00 95.19 108 SER A C 1
ATOM 829 O O . SER A 1 108 ? -10.639 7.060 2.203 1.00 95.19 108 SER A O 1
ATOM 831 N N . GLN A 1 109 ? -12.741 7.142 1.405 1.00 96.75 109 GLN A N 1
ATOM 832 C CA . GLN A 1 109 ? -13.371 7.382 2.710 1.00 96.75 109 GLN A CA 1
ATOM 833 C C . GLN A 1 109 ? -13.222 6.169 3.629 1.00 96.75 109 GLN A C 1
ATOM 835 O O . GLN A 1 109 ? -12.865 6.349 4.789 1.00 96.75 109 GLN A O 1
ATOM 840 N N . ILE A 1 110 ? -13.417 4.954 3.105 1.00 96.81 110 ILE A N 1
ATOM 841 C CA . ILE A 1 110 ? -13.246 3.696 3.849 1.00 96.81 110 ILE A CA 1
ATOM 842 C C . ILE A 1 110 ? -11.815 3.588 4.393 1.00 96.81 110 ILE A C 1
ATOM 844 O O . ILE A 1 110 ? -11.623 3.407 5.593 1.00 96.81 110 ILE A O 1
ATOM 848 N N . ARG A 1 111 ? -10.793 3.794 3.547 1.00 95.38 111 ARG A N 1
ATOM 849 C CA . ARG A 1 111 ? -9.380 3.777 3.980 1.00 95.38 111 ARG A CA 1
ATOM 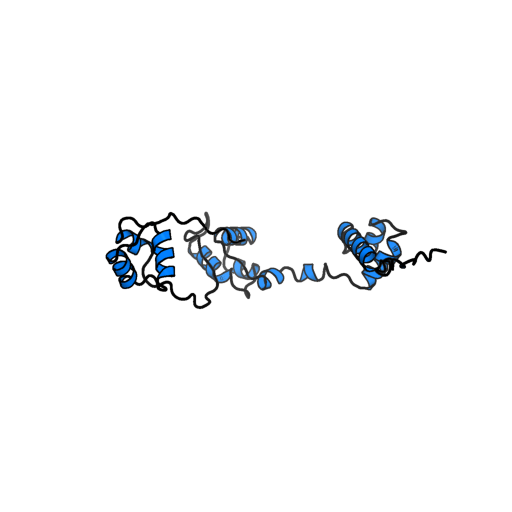850 C C . ARG A 1 111 ? -9.077 4.845 5.025 1.00 95.38 111 ARG A C 1
ATOM 852 O O . ARG A 1 111 ? -8.358 4.573 5.981 1.00 95.38 111 ARG A O 1
ATOM 859 N N . ARG A 1 112 ? -9.605 6.061 4.848 1.00 95.50 112 ARG A N 1
ATOM 860 C CA . ARG A 1 112 ? -9.398 7.165 5.795 1.00 95.50 112 ARG A CA 1
ATOM 861 C C . ARG A 1 112 ? -10.038 6.862 7.151 1.00 95.50 112 ARG A C 1
ATOM 863 O O . ARG A 1 112 ? -9.395 7.087 8.170 1.00 95.50 112 ARG A O 1
ATOM 870 N N . ALA A 1 113 ? -11.263 6.342 7.159 1.00 95.75 113 ALA A N 1
ATOM 871 C CA . ALA A 1 113 ? -11.962 5.943 8.377 1.00 95.75 113 ALA A CA 1
ATOM 872 C C . ALA A 1 113 ? -11.230 4.805 9.094 1.00 95.75 113 ALA A C 1
ATOM 874 O O . ALA A 1 113 ? -10.972 4.905 10.289 1.00 95.75 113 ALA A O 1
ATOM 875 N N . ALA A 1 114 ? -10.803 3.781 8.351 1.00 94.94 114 ALA A N 1
ATOM 876 C CA . ALA A 1 114 ? -10.027 2.673 8.891 1.00 94.94 114 ALA A CA 1
ATOM 877 C C . ALA A 1 114 ? -8.695 3.146 9.492 1.00 94.94 114 ALA A C 1
ATOM 879 O O . ALA A 1 114 ? -8.351 2.761 10.605 1.00 94.94 114 ALA A O 1
ATOM 880 N N . HIS A 1 115 ? -7.981 4.042 8.802 1.00 93.62 115 HIS A N 1
ATOM 881 C CA . HIS A 1 115 ? -6.761 4.657 9.326 1.00 93.62 115 HIS A CA 1
ATOM 882 C C . HIS A 1 115 ? -7.028 5.464 10.605 1.00 93.62 115 HIS A C 1
ATOM 884 O O . HIS A 1 115 ? -6.278 5.344 11.566 1.00 93.62 115 HIS A O 1
ATOM 890 N N . GLY A 1 116 ? -8.098 6.267 10.642 1.00 93.00 116 GLY A N 1
ATOM 891 C CA . GLY A 1 116 ? -8.498 7.013 11.843 1.00 93.00 116 GLY A CA 1
ATOM 892 C C . GLY A 1 116 ? -8.860 6.106 13.023 1.00 93.00 116 GLY A C 1
ATOM 893 O O . GLY A 1 116 ? -8.592 6.448 14.170 1.00 93.00 116 GLY A O 1
ATOM 894 N N . ALA A 1 117 ? -9.395 4.921 12.735 1.00 92.38 117 ALA A N 1
ATOM 895 C CA . ALA A 1 117 ? -9.692 3.881 13.712 1.00 92.38 117 ALA A CA 1
ATOM 896 C C . ALA A 1 117 ? -8.490 2.974 14.044 1.00 92.38 117 ALA A C 1
ATOM 898 O O . ALA A 1 117 ? -8.648 2.012 14.790 1.00 92.38 117 ALA A O 1
ATOM 899 N N . ASN A 1 118 ? -7.298 3.264 13.503 1.00 92.12 118 ASN A N 1
ATOM 900 C CA . ASN A 1 118 ? -6.090 2.440 13.622 1.00 92.12 118 ASN A CA 1
ATOM 901 C C . ASN A 1 118 ? -6.260 0.982 13.156 1.00 92.12 118 ASN A C 1
ATOM 903 O O . ASN A 1 118 ? -5.502 0.099 13.554 1.00 92.12 118 ASN A O 1
ATOM 907 N N . LEU A 1 119 ? -7.205 0.725 12.250 1.00 91.88 119 LEU A N 1
ATOM 908 C CA . LEU A 1 119 ? -7.372 -0.585 11.635 1.00 91.88 119 LEU A CA 1
ATOM 909 C C . LEU A 1 119 ? -6.259 -0.813 10.615 1.00 91.88 119 LEU A C 1
ATOM 911 O O . LEU A 1 119 ? -6.124 -0.092 9.619 1.00 91.88 119 LEU A O 1
ATOM 915 N N . ARG A 1 120 ? -5.461 -1.852 10.847 1.00 89.69 120 ARG A N 1
ATOM 916 C CA . ARG A 1 120 ? -4.459 -2.320 9.891 1.00 89.69 120 ARG A CA 1
ATOM 917 C C . ARG A 1 120 ? -4.979 -3.536 9.151 1.00 89.69 120 ARG A C 1
ATOM 919 O O . ARG A 1 120 ? -5.455 -4.488 9.752 1.00 89.69 120 ARG A O 1
ATOM 926 N N . ARG A 1 121 ? -4.824 -3.508 7.831 1.00 87.06 121 ARG A N 1
ATOM 927 C CA . ARG A 1 121 ? -5.141 -4.644 6.969 1.00 87.06 121 ARG A CA 1
ATOM 928 C C . ARG A 1 121 ? -3.886 -5.506 6.796 1.00 87.06 121 ARG A C 1
ATOM 930 O O . ARG A 1 121 ? -2.819 -4.922 6.570 1.00 87.06 121 ARG A O 1
ATOM 937 N N . PRO A 1 122 ? -3.964 -6.842 6.904 1.00 82.62 122 PRO A N 1
ATOM 938 C CA . PRO A 1 122 ? -2.800 -7.710 6.756 1.00 82.62 122 PRO A CA 1
ATOM 939 C C . PRO A 1 122 ? -2.158 -7.544 5.374 1.00 82.62 122 PRO A C 1
ATOM 941 O O . PRO A 1 122 ? -2.835 -7.285 4.379 1.00 82.62 122 PRO A O 1
ATOM 944 N N . ARG A 1 123 ? -0.829 -7.686 5.306 1.00 75.38 123 ARG A N 1
ATOM 945 C CA . ARG A 1 123 ? -0.042 -7.437 4.084 1.00 75.38 123 ARG A CA 1
ATOM 946 C C . ARG A 1 123 ? -0.489 -8.306 2.901 1.00 75.38 123 ARG A C 1
ATOM 948 O O . ARG A 1 123 ? -0.457 -7.835 1.770 1.00 75.38 123 ARG A O 1
ATOM 955 N N . SER A 1 124 ? -0.956 -9.526 3.161 1.00 71.50 124 SER A N 1
ATOM 956 C CA . SER A 1 124 ? -1.538 -10.425 2.154 1.00 71.50 124 SER A CA 1
ATOM 957 C C . SER A 1 124 ? -2.756 -9.811 1.455 1.00 71.50 124 SER A C 1
ATOM 959 O O . SER A 1 124 ? -2.824 -9.805 0.231 1.00 71.50 124 SER A O 1
ATOM 961 N N . ALA A 1 125 ? -3.662 -9.196 2.215 1.00 70.94 125 ALA A N 1
ATOM 962 C CA . ALA A 1 125 ? -4.854 -8.524 1.695 1.00 70.94 125 ALA A CA 1
ATOM 963 C C . ALA A 1 125 ? -4.570 -7.146 1.074 1.00 70.94 125 ALA A C 1
ATOM 965 O O . ALA A 1 125 ? -5.407 -6.588 0.361 1.00 70.94 125 ALA A O 1
ATOM 966 N N . GLN A 1 126 ? -3.389 -6.580 1.341 1.00 70.94 126 GLN A N 1
ATOM 967 C CA . GLN A 1 126 ? -2.889 -5.401 0.631 1.00 70.94 126 GLN A CA 1
ATOM 968 C C . GLN A 1 126 ? -2.287 -5.772 -0.733 1.00 70.94 126 GLN A C 1
ATOM 970 O O . GLN A 1 126 ? -2.367 -4.975 -1.666 1.00 70.94 126 GLN A O 1
ATOM 975 N N . ALA A 1 127 ? -1.694 -6.965 -0.853 1.00 59.41 127 ALA A N 1
ATOM 976 C CA . ALA A 1 127 ? -0.957 -7.406 -2.037 1.00 59.41 127 ALA A CA 1
ATOM 977 C C . ALA A 1 127 ? -1.861 -7.840 -3.205 1.00 59.41 127 ALA A C 1
ATOM 979 O O . ALA A 1 127 ? -1.481 -7.704 -4.364 1.00 59.41 127 ALA A O 1
ATOM 980 N N . THR A 1 128 ? -3.089 -8.290 -2.948 1.00 55.22 128 THR A N 1
ATOM 981 C CA . THR A 1 128 ? -3.992 -8.791 -4.002 1.00 55.22 128 THR A CA 1
ATOM 982 C C . THR A 1 128 ? -4.504 -7.707 -4.956 1.00 55.22 128 THR A C 1
ATOM 984 O O . THR A 1 128 ? -4.701 -7.989 -6.137 1.00 55.22 128 THR A O 1
ATOM 987 N N . ALA A 1 129 ? -4.595 -6.445 -4.518 1.00 51.94 129 ALA A N 1
ATOM 988 C CA . ALA A 1 129 ? -4.870 -5.308 -5.410 1.00 51.94 129 ALA A CA 1
ATOM 989 C C . ALA A 1 129 ? -3.650 -4.899 -6.272 1.00 51.94 129 ALA A C 1
ATOM 991 O O . ALA A 1 129 ? -3.745 -4.025 -7.135 1.00 51.94 129 ALA A O 1
ATOM 992 N N . VAL A 1 130 ? -2.490 -5.518 -6.033 1.00 49.19 130 VAL A N 1
ATOM 993 C CA . VAL A 1 130 ? -1.200 -5.245 -6.687 1.00 49.19 130 VAL A CA 1
ATOM 994 C C . VAL A 1 130 ? -0.778 -6.422 -7.581 1.00 49.19 130 VAL A C 1
ATOM 996 O O . VAL A 1 130 ? 0.279 -6.375 -8.202 1.00 49.19 130 VAL A O 1
ATOM 999 N N . SER A 1 131 ? -1.639 -7.424 -7.782 1.00 47.12 131 SER A N 1
ATOM 1000 C CA . SER A 1 131 ? -1.401 -8.523 -8.735 1.00 47.12 131 SER A CA 1
ATOM 1001 C C . SER A 1 131 ? -1.191 -8.050 -10.189 1.00 47.12 131 SER A C 1
ATOM 1003 O O . SER A 1 131 ? -0.579 -8.755 -10.983 1.00 47.12 131 SER A O 1
ATOM 1005 N N . GLY A 1 132 ? -1.574 -6.811 -10.531 1.00 48.62 132 GLY A N 1
ATOM 1006 C CA . GLY A 1 132 ? -1.200 -6.153 -11.795 1.00 48.62 132 GLY A CA 1
ATOM 1007 C C . GLY A 1 132 ? 0.057 -5.266 -11.745 1.00 48.62 132 GLY A C 1
ATOM 1008 O O . GLY A 1 132 ? 0.439 -4.693 -12.764 1.00 48.62 132 GLY A O 1
ATOM 1009 N N . ARG A 1 133 ? 0.682 -5.081 -10.579 1.00 50.03 133 ARG A N 1
ATOM 1010 C CA . ARG A 1 133 ? 1.877 -4.241 -10.369 1.00 50.03 133 ARG A CA 1
ATOM 1011 C C . ARG A 1 133 ? 3.132 -5.070 -10.090 1.00 50.03 133 ARG A C 1
ATOM 1013 O O . ARG A 1 133 ? 4.211 -4.632 -10.477 1.00 50.03 133 ARG A O 1
ATOM 1020 N N . ASP A 1 134 ? 2.994 -6.262 -9.513 1.00 50.44 134 ASP A N 1
ATOM 1021 C CA . ASP A 1 134 ? 4.136 -7.156 -9.290 1.00 50.44 134 ASP A CA 1
ATOM 1022 C C . ASP A 1 134 ? 4.623 -7.785 -10.605 1.00 50.44 134 ASP A C 1
ATOM 1024 O O . ASP A 1 134 ? 5.822 -7.763 -10.874 1.00 50.44 134 ASP A O 1
ATOM 1028 N N . ALA A 1 135 ? 3.719 -8.166 -11.517 1.00 53.44 135 ALA A N 1
ATOM 1029 C CA . ALA A 1 135 ? 4.103 -8.566 -12.878 1.00 53.44 135 ALA A CA 1
ATOM 1030 C C . ALA A 1 135 ? 4.773 -7.420 -13.668 1.00 53.44 135 ALA A C 1
ATOM 1032 O O . ALA A 1 135 ? 5.664 -7.655 -14.477 1.00 53.44 135 ALA A O 1
ATOM 1033 N N . LYS A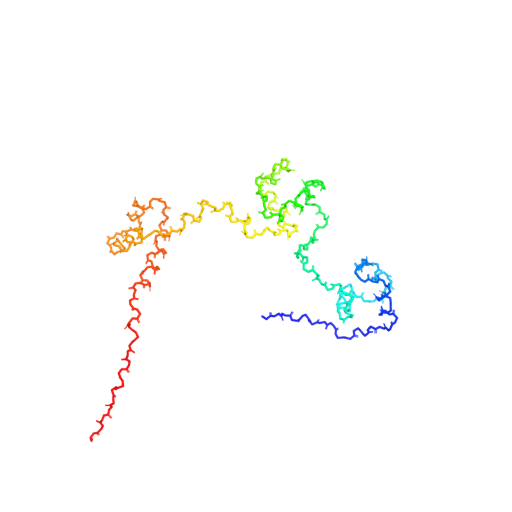 1 136 ? 4.413 -6.158 -13.387 1.00 58.97 136 LYS A N 1
ATOM 1034 C CA . LYS A 1 136 ? 5.023 -4.973 -14.022 1.00 58.97 136 LYS A CA 1
ATOM 1035 C C . LYS A 1 136 ? 6.408 -4.620 -13.481 1.00 58.97 136 LYS A C 1
ATOM 1037 O O . LYS A 1 136 ? 7.021 -3.696 -14.005 1.00 58.97 136 LYS A O 1
ATOM 1042 N N . ASN A 1 137 ? 6.909 -5.314 -12.458 1.00 72.56 137 ASN A N 1
ATOM 1043 C CA . ASN A 1 137 ? 8.206 -5.023 -11.837 1.00 72.56 137 ASN A CA 1
ATOM 1044 C C . ASN A 1 137 ? 9.227 -6.161 -11.949 1.00 72.56 137 ASN A C 1
ATOM 1046 O O . ASN A 1 137 ? 10.408 -5.922 -11.689 1.00 72.56 137 ASN A O 1
ATOM 1050 N N . VAL A 1 138 ? 8.819 -7.361 -12.369 1.00 88.69 138 VAL A N 1
ATOM 1051 C CA . VAL A 1 138 ? 9.764 -8.446 -12.663 1.00 88.69 138 VAL A CA 1
ATOM 1052 C C . VAL A 1 138 ? 10.441 -8.142 -13.993 1.00 88.69 138 VAL A C 1
ATOM 1054 O O . VAL A 1 138 ? 9.750 -8.000 -14.992 1.00 88.69 138 VAL A O 1
ATOM 1057 N N . TRP A 1 139 ? 11.763 -7.976 -13.988 1.00 92.38 139 TRP A N 1
ATOM 1058 C CA . TRP A 1 139 ? 12.582 -7.869 -15.199 1.00 92.38 139 TRP A CA 1
ATOM 1059 C C . TRP A 1 139 ? 12.856 -9.270 -15.733 1.00 92.38 139 TRP A C 1
ATOM 1061 O O . TRP A 1 139 ? 13.255 -10.138 -14.958 1.00 92.38 139 TRP A O 1
ATOM 1071 N N . THR A 1 140 ? 12.601 -9.475 -17.017 1.00 93.56 140 THR A N 1
ATOM 1072 C CA . THR A 1 140 ? 12.926 -10.715 -17.730 1.00 93.56 140 THR A CA 1
ATOM 1073 C C . THR A 1 140 ? 14.377 -10.696 -18.209 1.00 93.56 140 THR A C 1
ATOM 1075 O O . THR A 1 140 ? 14.968 -9.624 -18.368 1.00 93.56 140 THR A O 1
ATOM 1078 N N . ASP A 1 141 ? 14.946 -11.876 -18.454 1.00 92.19 141 ASP A N 1
ATOM 1079 C CA . ASP A 1 141 ? 16.331 -12.006 -18.924 1.00 92.19 141 ASP A CA 1
ATOM 1080 C C . ASP A 1 141 ? 16.532 -11.331 -20.295 1.00 92.19 141 ASP A C 1
ATOM 1082 O O . ASP A 1 141 ? 17.553 -10.681 -20.520 1.00 92.19 141 ASP A O 1
ATOM 1086 N N . ASP A 1 142 ? 15.522 -11.388 -21.173 1.00 93.81 142 ASP A N 1
ATOM 1087 C CA . ASP A 1 142 ? 15.528 -10.713 -22.479 1.00 93.81 142 ASP A CA 1
ATOM 1088 C C . ASP A 1 142 ? 15.578 -9.185 -22.337 1.00 93.81 142 ASP A C 1
ATOM 1090 O O . ASP A 1 142 ? 16.334 -8.506 -23.036 1.00 93.81 142 ASP A O 1
ATOM 1094 N N . GLU A 1 143 ? 14.805 -8.623 -21.401 1.00 96.06 143 GLU A N 1
ATOM 1095 C CA . GLU A 1 143 ? 14.843 -7.187 -21.113 1.00 96.06 143 GLU A CA 1
ATOM 1096 C C . GLU A 1 143 ? 16.200 -6.760 -20.546 1.00 96.06 143 GLU A C 1
ATOM 1098 O O . GLU A 1 143 ? 16.718 -5.708 -20.921 1.00 96.06 143 GLU A O 1
ATOM 1103 N N . ASP A 1 144 ? 16.785 -7.558 -19.650 1.00 96.69 144 ASP A N 1
ATOM 1104 C CA . ASP A 1 144 ? 18.105 -7.278 -19.085 1.00 96.69 144 ASP A CA 1
ATOM 1105 C C . ASP A 1 144 ? 19.205 -7.330 -20.151 1.00 96.69 144 ASP A C 1
ATOM 1107 O O . ASP A 1 144 ? 20.067 -6.444 -20.186 1.00 96.69 144 ASP A O 1
ATOM 1111 N N . ALA A 1 145 ? 19.161 -8.324 -21.044 1.00 95.50 145 ALA A N 1
ATOM 1112 C CA . ALA A 1 145 ? 20.082 -8.447 -22.170 1.00 95.50 145 ALA A CA 1
ATOM 1113 C C . ALA A 1 145 ? 19.962 -7.248 -23.124 1.00 95.50 145 ALA A C 1
ATOM 1115 O O . ALA A 1 145 ? 20.976 -6.660 -23.519 1.00 95.50 145 ALA A O 1
ATOM 1116 N N . LEU A 1 146 ? 18.732 -6.823 -23.432 1.00 97.44 146 LEU A N 1
ATOM 1117 C CA . LEU A 1 146 ? 18.468 -5.648 -24.260 1.00 97.44 146 LEU A CA 1
ATOM 1118 C C . LEU A 1 146 ? 19.018 -4.378 -23.603 1.00 97.44 146 LEU A C 1
ATOM 1120 O O . LEU A 1 146 ? 19.786 -3.651 -24.237 1.00 97.44 146 LEU A O 1
ATOM 1124 N N . VAL A 1 147 ? 18.712 -4.143 -22.320 1.00 97.06 147 VAL A N 1
ATOM 1125 C CA . VAL A 1 147 ? 19.238 -2.991 -21.572 1.00 97.06 147 VAL A CA 1
ATOM 1126 C C . VAL A 1 147 ? 20.765 -2.996 -21.573 1.00 97.06 147 VAL A C 1
ATOM 1128 O O . VAL A 1 147 ? 21.352 -1.965 -21.882 1.00 97.06 147 VAL A O 1
ATOM 1131 N N . LEU A 1 148 ? 21.419 -4.126 -21.282 1.00 95.81 148 LEU A N 1
ATOM 1132 C CA . LEU A 1 148 ? 22.884 -4.231 -21.263 1.00 95.81 148 LEU A CA 1
ATOM 1133 C C . LEU A 1 148 ? 23.521 -3.960 -22.629 1.00 95.81 148 LEU A C 1
ATOM 1135 O O . LEU A 1 148 ? 24.515 -3.234 -22.698 1.00 95.81 148 LEU A O 1
ATOM 1139 N N . SER A 1 149 ? 22.951 -4.516 -23.700 1.00 96.31 149 SER A N 1
ATOM 1140 C CA . SER A 1 149 ? 23.483 -4.356 -25.058 1.00 96.31 149 SER A CA 1
ATOM 1141 C C . SER A 1 149 ? 23.421 -2.904 -25.548 1.00 96.31 149 SER A C 1
ATOM 1143 O O . SER A 1 149 ? 24.351 -2.434 -26.202 1.00 96.31 149 SER A O 1
ATOM 1145 N N . MET A 1 150 ? 22.369 -2.169 -25.176 1.00 97.50 150 MET A N 1
ATOM 1146 C CA . MET A 1 150 ? 22.124 -0.802 -25.644 1.00 97.50 150 MET A CA 1
ATOM 1147 C C . MET A 1 150 ? 22.625 0.284 -24.689 1.00 97.50 150 MET A C 1
ATOM 1149 O O . MET A 1 150 ? 22.751 1.437 -25.090 1.00 97.50 150 MET A O 1
ATOM 1153 N N . TRP A 1 151 ? 22.956 -0.056 -23.440 1.00 96.88 151 TRP A N 1
ATOM 1154 C CA . TRP A 1 151 ? 23.303 0.920 -22.399 1.00 96.88 151 TRP A CA 1
ATOM 1155 C C . TRP A 1 151 ? 24.462 1.861 -22.767 1.00 96.88 151 TRP A C 1
ATOM 1157 O O . TRP A 1 151 ? 24.522 2.989 -22.280 1.00 96.88 151 TRP A O 1
ATOM 1167 N N . ARG A 1 152 ? 25.415 1.395 -23.587 1.00 94.06 152 ARG A N 1
ATOM 1168 C CA . ARG A 1 152 ? 26.592 2.181 -24.006 1.00 94.06 152 ARG A CA 1
ATOM 1169 C C . ARG A 1 152 ? 26.376 2.984 -25.288 1.00 94.06 152 ARG A C 1
ATOM 1171 O O . ARG A 1 152 ? 27.130 3.921 -25.525 1.00 94.06 152 ARG A O 1
ATOM 1178 N N . SER A 1 153 ? 25.417 2.590 -26.121 1.00 96.88 153 SER A N 1
ATOM 1179 C CA . SER A 1 153 ? 25.267 3.085 -27.494 1.00 96.88 153 SER A CA 1
ATOM 1180 C C . SER A 1 153 ? 23.973 3.858 -27.737 1.00 96.88 153 SER A C 1
ATOM 1182 O O . SER A 1 153 ? 23.921 4.623 -28.694 1.00 96.88 153 SER A O 1
ATOM 1184 N N . ALA A 1 154 ? 22.957 3.693 -26.885 1.00 97.56 154 ALA A N 1
ATOM 1185 C CA . ALA A 1 154 ? 21.644 4.306 -27.043 1.00 97.56 154 ALA A CA 1
ATOM 1186 C C . ALA A 1 154 ? 21.251 5.168 -25.835 1.00 97.56 154 ALA A C 1
ATOM 1188 O O . ALA A 1 154 ? 21.668 4.947 -24.695 1.00 97.56 154 ALA A O 1
ATOM 1189 N N . SER A 1 155 ? 20.393 6.150 -26.085 1.00 98.25 155 SER A N 1
ATOM 1190 C CA . SER A 1 155 ? 19.735 6.960 -25.065 1.00 98.25 155 SER A CA 1
ATOM 1191 C C . SER A 1 155 ? 18.614 6.186 -24.358 1.00 98.25 155 SER A C 1
ATOM 1193 O O . SER A 1 155 ? 18.026 5.248 -24.898 1.00 98.25 155 SER A O 1
ATOM 1195 N N . LEU A 1 156 ? 18.245 6.616 -23.144 1.00 97.88 156 LEU A N 1
ATOM 1196 C CA . LEU A 1 156 ? 17.147 5.995 -22.384 1.00 97.88 156 LEU A CA 1
ATOM 1197 C C . LEU A 1 156 ? 15.805 6.026 -23.134 1.00 97.88 156 LEU A C 1
ATOM 1199 O O . LEU A 1 156 ? 15.011 5.102 -22.978 1.00 97.88 156 LEU A O 1
ATOM 1203 N N . LYS A 1 157 ? 15.573 7.052 -23.964 1.00 97.94 157 LYS A N 1
ATOM 1204 C CA . LYS A 1 157 ? 14.373 7.169 -24.804 1.00 97.94 157 LYS A CA 1
ATOM 1205 C C . LYS A 1 157 ? 14.325 6.095 -25.885 1.00 97.94 157 LYS A C 1
ATOM 1207 O O . LYS A 1 157 ? 13.279 5.495 -26.094 1.00 97.94 157 LYS A O 1
ATOM 1212 N N . GLU A 1 158 ? 15.452 5.816 -26.533 1.00 98.00 158 GLU A N 1
ATOM 1213 C CA . GLU A 1 158 ? 15.540 4.761 -27.550 1.00 98.00 158 GLU A CA 1
ATOM 1214 C C . GLU A 1 158 ? 15.325 3.376 -26.933 1.00 98.00 158 GLU A C 1
ATOM 1216 O O . GLU A 1 158 ? 14.581 2.567 -27.483 1.00 98.00 158 GLU A O 1
ATOM 1221 N N . ILE A 1 159 ? 15.889 3.129 -25.746 1.00 97.81 159 ILE A N 1
ATOM 1222 C CA . ILE A 1 159 ? 15.650 1.884 -25.000 1.00 97.81 159 ILE A CA 1
ATOM 1223 C C . ILE A 1 159 ? 14.173 1.783 -24.579 1.00 97.81 159 ILE A C 1
ATOM 1225 O O . ILE A 1 159 ? 13.579 0.709 -24.654 1.00 97.81 159 ILE A O 1
ATOM 1229 N N . GLN A 1 160 ? 13.545 2.895 -24.182 1.00 97.56 160 GLN A N 1
ATOM 1230 C CA . GLN A 1 160 ? 12.124 2.923 -23.830 1.00 97.56 160 GLN A CA 1
ATOM 1231 C C . GLN A 1 160 ? 11.210 2.620 -25.024 1.00 97.56 160 GLN A C 1
ATOM 1233 O O . GLN A 1 160 ? 10.201 1.944 -24.843 1.00 97.56 160 GLN A O 1
ATOM 1238 N N . CYS A 1 161 ? 11.554 3.060 -26.238 1.00 97.50 161 CYS A N 1
ATOM 1239 C CA . CYS A 1 161 ? 10.794 2.707 -27.441 1.00 97.50 161 CYS A CA 1
ATOM 1240 C C . CYS A 1 161 ? 10.716 1.185 -27.660 1.00 97.50 161 CYS A C 1
ATOM 1242 O O . CYS A 1 161 ? 9.720 0.699 -28.190 1.00 97.50 161 CYS A O 1
ATOM 1244 N N . LEU A 1 162 ? 11.737 0.437 -27.227 1.00 97.12 162 LEU A N 1
ATOM 1245 C CA . LEU A 1 162 ? 11.767 -1.028 -27.293 1.00 97.12 162 LEU A CA 1
ATOM 1246 C C . LEU A 1 162 ? 11.119 -1.697 -26.072 1.00 97.12 162 LEU A C 1
ATOM 1248 O O . LEU A 1 162 ? 10.662 -2.832 -26.163 1.00 97.12 162 LEU A O 1
ATOM 1252 N N . LEU A 1 163 ? 11.048 -0.988 -24.943 1.00 95.75 163 LEU A N 1
ATOM 1253 C CA . LEU A 1 163 ? 10.449 -1.440 -23.687 1.00 95.75 163 LEU A CA 1
ATOM 1254 C C . LEU A 1 163 ? 9.305 -0.503 -23.256 1.00 95.75 163 LEU A C 1
ATOM 1256 O O . LEU A 1 163 ? 9.407 0.152 -22.213 1.00 95.75 163 LEU A O 1
ATOM 1260 N N . PRO A 1 164 ? 8.196 -0.424 -24.021 1.00 93.06 164 PRO A N 1
ATOM 1261 C CA . PRO A 1 164 ? 7.153 0.589 -23.821 1.00 93.06 164 PRO A CA 1
ATOM 1262 C C . PRO A 1 164 ? 6.411 0.456 -22.483 1.00 93.06 164 PRO A C 1
ATOM 1264 O O . PRO A 1 164 ? 5.812 1.411 -21.990 1.00 93.06 164 PRO A O 1
ATOM 1267 N N . HIS A 1 165 ? 6.456 -0.720 -21.856 1.00 90.56 165 HIS A N 1
ATOM 1268 C CA . HIS A 1 165 ? 5.900 -0.978 -20.526 1.00 90.56 165 HIS A CA 1
ATOM 1269 C C . HIS A 1 165 ? 6.839 -0.579 -19.378 1.00 90.56 165 HIS A C 1
ATOM 1271 O O . HIS A 1 165 ? 6.452 -0.687 -18.211 1.00 90.56 165 HIS A O 1
ATOM 1277 N N . ARG A 1 166 ? 8.056 -0.107 -19.674 1.00 93.94 166 ARG A N 1
ATOM 1278 C CA . ARG A 1 166 ? 9.022 0.389 -18.690 1.00 93.94 166 ARG A CA 1
ATOM 1279 C C . ARG A 1 166 ? 9.149 1.904 -18.787 1.00 93.94 166 ARG A C 1
ATOM 1281 O O . ARG A 1 166 ? 9.151 2.502 -19.856 1.00 93.94 166 ARG A O 1
ATOM 1288 N N . THR A 1 167 ? 9.267 2.551 -17.635 1.00 94.88 167 THR A N 1
ATOM 1289 C CA . THR A 1 167 ? 9.572 3.983 -17.584 1.00 94.88 167 THR A CA 1
ATOM 1290 C C . THR A 1 167 ? 11.076 4.203 -17.746 1.00 94.88 167 THR A C 1
ATOM 1292 O O . THR A 1 167 ? 11.868 3.361 -17.316 1.00 94.88 167 THR A O 1
ATOM 1295 N N . GLU A 1 168 ? 11.491 5.355 -18.289 1.00 97.12 168 GLU A N 1
ATOM 1296 C CA . GLU A 1 168 ? 12.917 5.720 -18.407 1.00 97.12 168 GLU A CA 1
ATOM 1297 C C . GLU A 1 168 ? 13.660 5.573 -17.066 1.00 97.12 168 GLU A C 1
ATOM 1299 O O . GLU A 1 168 ? 14.766 5.039 -17.006 1.00 97.12 168 GLU A O 1
ATOM 1304 N N . GLY A 1 169 ? 13.023 5.970 -15.957 1.00 95.12 169 GLY A N 1
ATOM 1305 C CA . GLY A 1 169 ? 13.585 5.826 -14.613 1.00 95.12 169 GLY A CA 1
ATOM 1306 C C . GLY A 1 169 ? 13.764 4.368 -14.171 1.00 95.12 169 GLY A C 1
ATOM 1307 O O . GLY A 1 169 ? 14.758 4.043 -13.518 1.00 95.12 169 GLY A O 1
ATOM 1308 N N . ALA A 1 170 ? 12.841 3.471 -14.536 1.00 94.75 170 ALA A N 1
ATOM 1309 C CA . ALA A 1 170 ? 12.976 2.042 -14.254 1.00 94.75 170 ALA A CA 1
ATOM 1310 C C . ALA A 1 170 ? 14.142 1.431 -15.044 1.00 94.75 170 ALA A C 1
ATOM 1312 O O . ALA A 1 170 ? 14.962 0.724 -14.454 1.00 94.75 170 ALA A O 1
ATOM 1313 N N . ILE A 1 171 ? 14.255 1.771 -16.333 1.00 97.12 171 ILE A N 1
ATOM 1314 C CA . ILE A 1 171 ? 15.366 1.369 -17.211 1.00 97.12 171 ILE A CA 1
ATOM 1315 C C . ILE A 1 171 ? 16.693 1.873 -16.635 1.00 97.12 171 ILE A C 1
ATOM 1317 O O . ILE A 1 171 ? 17.624 1.093 -16.435 1.00 97.12 171 ILE A O 1
ATOM 1321 N N . ALA A 1 172 ? 16.759 3.155 -16.262 1.00 97.44 172 ALA A N 1
ATOM 1322 C CA . ALA A 1 172 ? 17.965 3.765 -15.718 1.00 97.44 172 ALA A CA 1
ATOM 1323 C C . ALA A 1 172 ? 18.423 3.112 -14.400 1.00 97.44 172 ALA A C 1
ATOM 1325 O O . ALA A 1 172 ? 19.615 2.915 -14.145 1.00 97.44 172 ALA A O 1
ATOM 1326 N N . ASN A 1 173 ? 17.472 2.776 -13.526 1.00 96.25 173 ASN A N 1
ATOM 1327 C CA . ASN A 1 173 ? 17.748 2.080 -12.272 1.00 96.25 173 ASN A CA 1
ATOM 1328 C C . ASN A 1 173 ? 18.226 0.646 -12.510 1.00 96.25 173 ASN A C 1
ATOM 1330 O O . ASN A 1 173 ? 19.164 0.204 -11.838 1.00 96.25 173 ASN A O 1
ATOM 1334 N N . ARG A 1 174 ? 17.605 -0.070 -13.456 1.00 96.12 174 ARG A N 1
ATOM 1335 C CA . ARG A 1 174 ? 17.980 -1.446 -13.781 1.00 96.12 174 ARG A CA 1
ATOM 1336 C C . ARG A 1 174 ? 19.360 -1.515 -14.417 1.00 96.12 174 ARG A C 1
ATOM 1338 O O . ARG A 1 174 ? 20.188 -2.252 -13.898 1.00 96.12 174 ARG A O 1
ATOM 1345 N N . GLY A 1 175 ? 19.656 -0.699 -15.428 1.00 96.19 175 GLY A N 1
ATOM 1346 C CA . GLY A 1 175 ? 20.973 -0.696 -16.075 1.00 96.19 175 GLY A CA 1
ATOM 1347 C C . GLY A 1 175 ? 22.112 -0.410 -15.093 1.00 96.19 175 GLY A C 1
ATOM 1348 O O . GLY A 1 175 ? 23.089 -1.154 -15.037 1.00 96.19 175 GLY A O 1
ATOM 1349 N N . ARG A 1 176 ? 21.944 0.567 -14.187 1.00 96.44 176 ARG A N 1
ATOM 1350 C CA . ARG A 1 176 ? 22.905 0.810 -13.087 1.00 96.44 176 ARG A CA 1
ATOM 1351 C C . ARG A 1 176 ? 23.053 -0.373 -12.130 1.00 96.44 176 ARG A C 1
ATOM 1353 O O . ARG A 1 176 ? 24.105 -0.542 -11.515 1.00 96.44 176 ARG A O 1
ATOM 1360 N N . LYS A 1 177 ? 21.993 -1.153 -11.912 1.00 95.31 177 LYS A N 1
ATOM 1361 C CA . LYS A 1 177 ? 22.050 -2.366 -11.089 1.00 95.31 177 LYS A CA 1
ATOM 1362 C C . LYS A 1 177 ? 22.811 -3.475 -11.819 1.00 95.31 177 LYS A C 1
ATOM 1364 O O . LYS A 1 177 ? 23.724 -4.030 -11.221 1.00 95.31 177 LYS A O 1
ATOM 1369 N N . LEU A 1 178 ? 22.501 -3.719 -13.091 1.00 94.12 178 LEU A N 1
ATOM 1370 C CA . LEU A 1 178 ? 23.161 -4.731 -13.918 1.00 94.12 178 LEU A CA 1
ATOM 1371 C C . LEU A 1 178 ? 24.657 -4.442 -14.082 1.00 94.12 178 LEU A C 1
ATOM 1373 O O . LEU A 1 178 ? 25.466 -5.337 -13.882 1.00 94.12 178 LEU A O 1
ATOM 1377 N N . LEU A 1 179 ? 25.050 -3.185 -14.313 1.00 93.56 179 LEU A N 1
ATOM 1378 C CA . LEU A 1 179 ? 26.467 -2.804 -14.368 1.00 93.56 179 LEU A CA 1
ATOM 1379 C C . LEU A 1 179 ? 27.208 -3.021 -13.044 1.00 93.56 179 LEU A C 1
ATOM 1381 O O . LEU A 1 179 ? 28.377 -3.390 -13.051 1.00 93.56 179 LEU A O 1
ATOM 1385 N N . ARG A 1 180 ? 26.539 -2.810 -11.902 1.00 93.75 180 ARG A N 1
ATOM 1386 C CA . ARG A 1 180 ? 27.123 -3.102 -10.583 1.00 93.75 180 ARG A CA 1
ATOM 1387 C C . ARG A 1 180 ? 27.258 -4.600 -10.322 1.00 93.75 180 ARG A C 1
ATOM 1389 O O . ARG A 1 180 ? 28.159 -4.991 -9.596 1.00 93.75 180 ARG A O 1
ATOM 1396 N N . GLN A 1 181 ? 26.356 -5.410 -10.871 1.00 90.19 181 GLN A N 1
ATOM 1397 C CA . GLN A 1 181 ? 26.353 -6.865 -10.703 1.00 90.19 181 GLN A CA 1
ATOM 1398 C C . GLN A 1 181 ? 27.293 -7.575 -11.688 1.00 90.19 181 GLN A C 1
ATOM 1400 O O . GLN A 1 181 ? 27.852 -8.605 -11.337 1.00 90.19 181 GLN A O 1
ATOM 1405 N N . GLY A 1 182 ? 27.475 -7.026 -12.893 1.00 79.44 182 GLY A N 1
ATOM 1406 C CA . GLY A 1 182 ? 28.366 -7.546 -13.934 1.00 79.44 182 GLY A CA 1
ATOM 1407 C C . GLY A 1 182 ? 29.796 -7.002 -13.883 1.00 79.44 182 GLY A C 1
ATOM 1408 O O . GLY A 1 182 ? 30.620 -7.406 -14.698 1.00 79.44 182 GLY A O 1
ATOM 1409 N N . ALA A 1 183 ? 30.112 -6.090 -12.957 1.00 54.78 183 ALA A N 1
ATOM 1410 C CA . ALA A 1 183 ? 31.499 -5.780 -12.642 1.00 54.78 183 ALA A CA 1
ATOM 1411 C C . ALA A 1 183 ? 32.100 -7.011 -11.939 1.00 54.78 183 ALA A C 1
ATOM 1413 O O . ALA A 1 183 ? 31.614 -7.358 -10.858 1.00 54.78 183 ALA A O 1
ATOM 1414 N N . PRO A 1 184 ? 33.107 -7.692 -12.519 1.00 51.28 184 PRO A N 1
ATOM 1415 C CA . PRO A 1 184 ? 33.755 -8.801 -11.837 1.00 51.28 184 PRO A CA 1
ATOM 1416 C C . PRO A 1 184 ? 34.293 -8.289 -10.498 1.00 51.28 184 PRO A C 1
ATOM 1418 O O . PRO A 1 184 ? 35.079 -7.341 -10.456 1.00 51.28 184 PRO A O 1
ATOM 1421 N N . GLN A 1 185 ? 33.861 -8.899 -9.391 1.00 51.44 185 GLN A N 1
ATOM 1422 C CA . GLN A 1 185 ? 34.433 -8.642 -8.063 1.00 51.44 185 GLN A CA 1
ATOM 1423 C C . GLN A 1 185 ? 35.894 -9.125 -7.948 1.00 51.44 185 GLN A C 1
ATOM 1425 O O . GLN A 1 185 ? 36.512 -8.939 -6.905 1.00 51.44 185 GLN A O 1
ATOM 1430 N N . ASP A 1 186 ? 36.480 -9.660 -9.024 1.00 46.62 186 ASP A N 1
ATOM 1431 C CA . ASP A 1 186 ? 37.845 -10.200 -9.086 1.00 46.62 186 ASP A CA 1
ATOM 1432 C C . ASP A 1 186 ? 38.960 -9.138 -9.044 1.00 46.62 186 ASP A C 1
ATOM 1434 O O . ASP A 1 186 ? 40.139 -9.460 -9.160 1.00 46.62 186 ASP A O 1
ATOM 1438 N N . ALA A 1 187 ? 38.622 -7.865 -8.829 1.00 49.44 187 ALA A N 1
ATOM 1439 C CA . ALA A 1 187 ? 39.592 -6.810 -8.540 1.00 49.44 187 ALA A CA 1
ATOM 1440 C C . ALA A 1 187 ? 39.775 -6.561 -7.031 1.00 49.44 187 ALA A C 1
ATOM 1442 O O . ALA A 1 187 ? 40.168 -5.461 -6.632 1.00 49.44 187 ALA A O 1
ATOM 1443 N N . THR A 1 188 ? 39.549 -7.555 -6.162 1.00 54.84 188 THR A N 1
ATOM 1444 C CA . THR A 1 188 ? 40.295 -7.573 -4.897 1.00 54.84 188 THR A CA 1
ATOM 1445 C C . THR A 1 188 ? 41.753 -7.774 -5.260 1.00 54.84 188 THR A C 1
ATOM 1447 O O . THR A 1 188 ? 42.202 -8.900 -5.465 1.00 54.84 188 THR A O 1
ATOM 1450 N N . ALA A 1 189 ? 42.461 -6.653 -5.403 1.00 51.50 189 ALA A N 1
ATOM 1451 C CA . ALA A 1 189 ? 43.901 -6.592 -5.507 1.00 51.50 189 ALA A CA 1
ATOM 1452 C C . ALA A 1 189 ? 44.489 -7.552 -4.471 1.00 51.50 189 ALA A C 1
ATOM 1454 O O . ALA A 1 189 ? 44.494 -7.272 -3.271 1.00 51.50 189 ALA A O 1
ATOM 1455 N N . SER A 1 190 ? 44.947 -8.710 -4.946 1.00 49.19 190 SER A N 1
ATOM 1456 C CA . SER A 1 190 ? 45.916 -9.518 -4.234 1.00 49.19 190 SER A CA 1
ATOM 1457 C C . SER A 1 190 ? 47.121 -8.606 -4.073 1.00 49.19 190 SER A C 1
ATOM 1459 O O . SER A 1 190 ? 47.926 -8.475 -4.995 1.00 49.19 190 SER A O 1
ATOM 1461 N N . TYR A 1 191 ? 47.185 -7.900 -2.942 1.00 54.53 191 TYR A N 1
ATOM 1462 C CA . TYR A 1 191 ? 48.374 -7.211 -2.474 1.00 54.53 191 TYR A CA 1
ATOM 1463 C C . TYR A 1 191 ? 49.452 -8.282 -2.367 1.00 54.53 191 TYR A C 1
ATOM 1465 O O . TYR A 1 191 ? 49.574 -8.979 -1.362 1.00 54.53 191 TYR A O 1
ATOM 1473 N N . GLY A 1 192 ? 50.178 -8.469 -3.468 1.00 54.81 192 GLY A N 1
ATOM 1474 C CA . GLY A 1 192 ? 51.387 -9.254 -3.492 1.00 54.81 192 GLY A CA 1
ATOM 1475 C C . GLY A 1 192 ? 52.299 -8.661 -2.437 1.00 54.81 192 GLY A C 1
ATOM 1476 O O . GLY A 1 192 ? 52.754 -7.526 -2.571 1.00 54.81 192 GLY A O 1
ATOM 1477 N N . ASN A 1 193 ? 52.523 -9.430 -1.375 1.00 56.06 193 ASN A N 1
ATOM 1478 C CA . ASN A 1 193 ? 53.657 -9.267 -0.488 1.00 56.06 193 ASN A CA 1
ATOM 1479 C C . ASN A 1 193 ? 54.922 -9.359 -1.351 1.00 56.06 193 ASN A C 1
ATOM 1481 O O . ASN A 1 193 ? 55.477 -10.438 -1.551 1.00 56.06 193 ASN A O 1
ATOM 1485 N N . LEU A 1 194 ? 55.355 -8.226 -1.901 1.00 52.88 194 LEU A N 1
ATOM 1486 C CA . LEU A 1 194 ? 56.709 -8.046 -2.395 1.00 52.88 19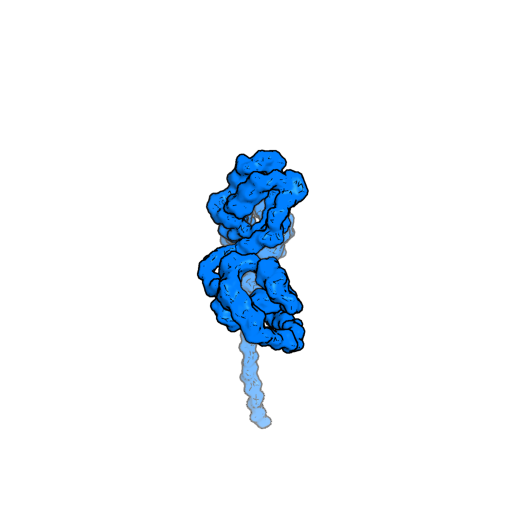4 LEU A CA 1
ATOM 1487 C C . LEU A 1 194 ? 57.612 -8.022 -1.165 1.00 52.88 194 LEU A C 1
ATOM 1489 O O . LEU A 1 194 ? 57.835 -6.985 -0.543 1.00 52.88 194 LEU A O 1
ATOM 1493 N N . ALA A 1 195 ? 58.075 -9.212 -0.789 1.00 57.38 195 ALA A N 1
ATOM 1494 C CA . ALA A 1 195 ? 59.167 -9.389 0.143 1.00 57.38 195 ALA A CA 1
ATOM 1495 C C . ALA A 1 195 ? 60.391 -8.634 -0.399 1.00 57.38 195 ALA A C 1
ATOM 1497 O O . ALA A 1 195 ? 61.003 -9.034 -1.388 1.00 57.38 195 ALA A O 1
ATOM 1498 N N . PHE A 1 196 ? 60.723 -7.518 0.248 1.00 51.91 196 PHE A N 1
ATOM 1499 C CA . PHE A 1 196 ? 62.005 -6.841 0.105 1.00 51.91 196 PHE A CA 1
ATOM 1500 C C . PHE A 1 196 ? 63.084 -7.760 0.693 1.00 51.91 196 PHE A C 1
ATOM 1502 O O . PHE A 1 196 ? 63.284 -7.804 1.906 1.00 51.91 196 PHE A O 1
ATOM 1509 N N . ALA A 1 197 ? 63.756 -8.533 -0.159 1.00 57.50 197 ALA A N 1
ATOM 1510 C CA . ALA A 1 197 ? 65.013 -9.173 0.199 1.00 57.50 197 ALA A CA 1
ATOM 1511 C C . ALA A 1 197 ? 66.119 -8.112 0.117 1.00 57.50 197 ALA A C 1
ATOM 1513 O O . ALA A 1 197 ? 66.491 -7.678 -0.972 1.00 57.50 197 ALA A O 1
ATOM 1514 N N . ALA A 1 198 ? 66.587 -7.655 1.277 1.00 62.84 198 ALA A N 1
ATOM 1515 C CA . ALA A 1 198 ? 67.785 -6.836 1.398 1.00 62.84 198 ALA A CA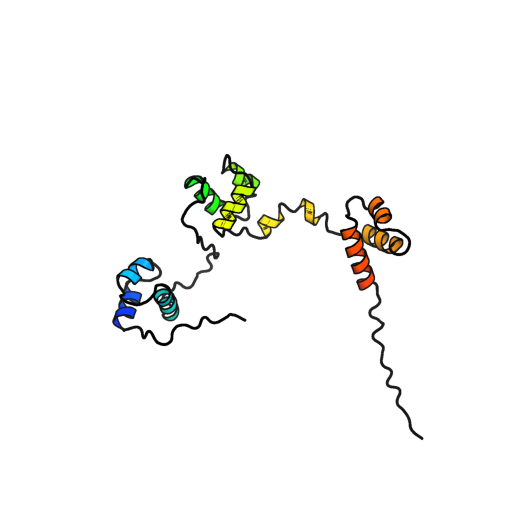 1
ATOM 1516 C C . ALA A 1 198 ? 69.031 -7.716 1.196 1.00 62.84 198 ALA A C 1
ATOM 1518 O O . ALA A 1 198 ? 69.108 -8.808 1.765 1.00 62.84 198 ALA A O 1
ATOM 1519 N N . GLN A 1 199 ? 69.973 -7.233 0.384 1.00 66.12 199 GLN A N 1
ATOM 1520 C CA . GLN A 1 199 ? 71.367 -7.685 0.343 1.00 66.12 199 GLN A CA 1
ATOM 1521 C C . GLN A 1 199 ? 72.236 -6.676 1.086 1.00 66.12 199 GLN A C 1
ATOM 1523 O O . GLN A 1 199 ? 71.931 -5.465 0.976 1.00 66.12 199 GLN A O 1
#